Protein AF-S4PXI2-F1 (afdb_monomer)

Secondary structure (DSSP, 8-state):
------GGGS----------SS-GGGG-------S---------HHHHHSSS-HHHHHHHHHHHHHHHHS-PPPB-PPTTTT-TT-TT-PPPHHHHTTTBPPPPPPPPPTTTT-TT--------HHHHTTS-SSPPTT-S-HHHHHHHT-S--STTTS-HHHHHHHT--S----TT---PPPPHHHHS----

InterPro domains:
  IPR006709 Small-subunit processome, Utp14 [PTHR14150] (38-187)

Nearest PDB structures (foldseek):
  7mqa-assembly1_SS  TM=7.519E-01  e=1.390E-10  Homo sapiens
  7d4i-assembly1_RQ  TM=6.941E-01  e=3.259E-08  Saccharomyces cerevisiae S288C
  7d5t-assembly1_RQ  TM=6.567E-01  e=2.196E-08  Saccharomyces cerevisiae S288C
  6rxt-assembly1_UN  TM=5.023E-01  e=5.483E-04  Thermochaetoides thermophila
  6rxu-assembly1_UN  TM=5.023E-01  e=5.483E-04  Thermochaetoides thermophila

pLDDT: mean 78.69, std 16.43, range [37.25, 96.88]

Organism: NCBI:txid116150

Radius of gyration: 33.31 Å; Cα contacts (8 Å, |Δi|>4): 56; chains: 1; bounding box: 63×81×91 Å

Structure (mmCIF, N/CA/C/O backbone):
data_AF-S4PXI2-F1
#
_entry.id   AF-S4PXI2-F1
#
loop_
_atom_site.group_PDB
_atom_site.id
_atom_site.type_symbol
_atom_site.label_atom_id
_atom_site.label_alt_id
_atom_site.label_comp_id
_atom_site.label_asym_id
_atom_site.label_entity_id
_atom_site.label_seq_id
_atom_site.pdbx_PDB_ins_code
_atom_site.Cartn_x
_atom_site.Cartn_y
_atom_site.Cartn_z
_atom_site.occupancy
_atom_site.B_iso_or_equiv
_atom_site.auth_seq_id
_atom_site.auth_co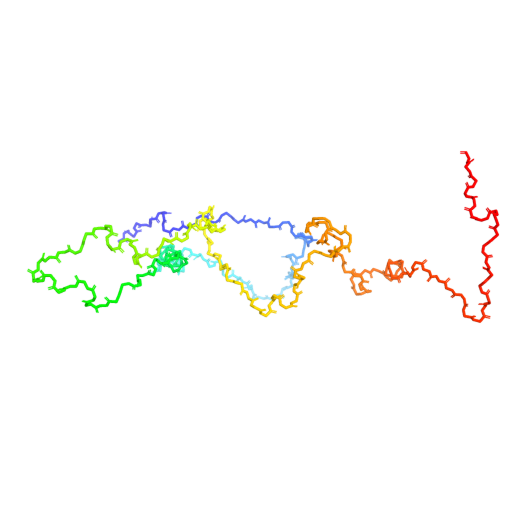mp_id
_atom_site.auth_asym_id
_atom_site.auth_atom_id
_atom_site.pdbx_PDB_model_num
ATOM 1 N N . MET A 1 1 ? -25.961 -38.082 36.468 1.00 39.53 1 MET A N 1
ATOM 2 C CA . MET A 1 1 ? -26.536 -36.732 36.321 1.00 39.53 1 MET A CA 1
ATOM 3 C C . MET A 1 1 ? -26.335 -36.378 34.868 1.00 39.53 1 MET A C 1
ATOM 5 O O . MET A 1 1 ? -25.195 -36.412 34.433 1.00 39.53 1 MET A O 1
ATOM 9 N N . ASN A 1 2 ? -27.413 -36.194 34.112 1.00 42.31 2 ASN A N 1
ATOM 10 C CA . ASN A 1 2 ? -27.310 -35.820 32.706 1.00 42.31 2 ASN A CA 1
ATOM 11 C C . ASN A 1 2 ? -26.871 -34.357 32.683 1.00 42.31 2 ASN A C 1
ATOM 13 O O . ASN A 1 2 ? -27.601 -33.502 33.177 1.00 42.31 2 ASN A O 1
ATOM 17 N N . MET A 1 3 ? -25.646 -34.097 32.236 1.00 58.38 3 MET A N 1
ATOM 18 C CA . MET A 1 3 ? -25.256 -32.744 31.875 1.00 58.38 3 MET A CA 1
ATOM 19 C C . MET A 1 3 ? -25.897 -32.479 30.520 1.00 58.38 3 MET A C 1
ATOM 21 O O . MET A 1 3 ? -25.530 -33.098 29.526 1.00 58.38 3 MET A O 1
ATOM 25 N N . ASP A 1 4 ? -26.939 -31.657 30.517 1.00 60.66 4 ASP A N 1
ATOM 26 C CA . ASP A 1 4 ? -27.585 -31.213 29.292 1.00 60.66 4 ASP A CA 1
ATOM 27 C C . ASP A 1 4 ? -26.600 -30.286 28.564 1.00 60.66 4 ASP A C 1
ATOM 29 O O . ASP A 1 4 ? -26.312 -29.178 29.017 1.00 60.66 4 ASP A O 1
ATOM 33 N N . ILE A 1 5 ? -26.015 -30.788 27.477 1.00 62.25 5 ILE A N 1
ATOM 34 C CA . ILE A 1 5 ? -25.062 -30.060 26.636 1.00 62.25 5 ILE A CA 1
ATOM 35 C C . ILE A 1 5 ? -25.865 -29.066 25.789 1.00 62.25 5 ILE A C 1
ATOM 37 O O . ILE A 1 5 ? -26.715 -29.473 24.994 1.00 62.25 5 ILE A O 1
ATOM 41 N N . ASP A 1 6 ? -25.625 -27.767 25.977 1.00 67.12 6 ASP A N 1
ATOM 42 C CA . ASP A 1 6 ? -26.358 -26.708 25.279 1.00 67.12 6 ASP A CA 1
ATOM 43 C C . ASP A 1 6 ? -25.756 -26.473 23.876 1.00 67.12 6 ASP A C 1
ATOM 45 O O . ASP A 1 6 ? -24.605 -26.035 23.767 1.00 67.12 6 ASP A O 1
ATOM 49 N N . PRO A 1 7 ? -26.484 -26.748 22.776 1.00 66.12 7 PRO A N 1
ATOM 50 C CA . PRO A 1 7 ? -25.933 -26.685 21.418 1.00 66.12 7 PRO A CA 1
ATOM 51 C C . PRO A 1 7 ? -25.546 -25.267 20.971 1.00 66.12 7 P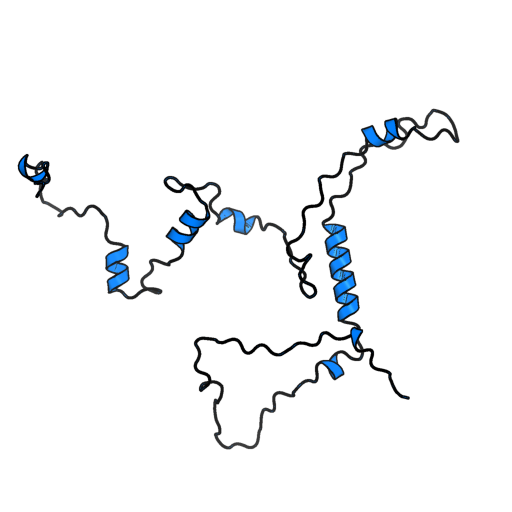RO A C 1
ATOM 53 O O . PRO A 1 7 ? -24.848 -25.107 19.975 1.00 66.12 7 PRO A O 1
ATOM 56 N N . THR A 1 8 ? -25.971 -24.218 21.683 1.00 67.62 8 THR A N 1
ATOM 57 C CA . THR A 1 8 ? -25.580 -22.827 21.391 1.00 67.62 8 THR A CA 1
ATOM 58 C C . THR A 1 8 ? -24.207 -22.440 21.931 1.00 67.62 8 THR A C 1
ATOM 60 O O . THR A 1 8 ? -23.692 -21.381 21.562 1.00 67.62 8 THR A O 1
ATOM 63 N N . ARG A 1 9 ? -23.630 -23.272 22.805 1.00 67.31 9 ARG A N 1
ATOM 64 C CA . ARG A 1 9 ? -22.322 -23.053 23.431 1.00 67.31 9 ARG A CA 1
ATOM 65 C C . ARG A 1 9 ? -21.157 -23.403 22.501 1.00 67.31 9 ARG A C 1
ATOM 67 O O . ARG A 1 9 ? -20.028 -23.005 22.760 1.00 67.31 9 ARG A O 1
ATOM 74 N N . PHE A 1 10 ? -21.425 -24.091 21.390 1.00 66.69 10 PHE A N 1
ATOM 75 C CA . PHE A 1 10 ? -20.400 -24.569 20.466 1.00 66.69 10 PHE A CA 1
ATOM 76 C C . PHE A 1 10 ? -20.621 -24.040 19.049 1.00 66.69 10 PHE A C 1
ATOM 78 O O . PHE A 1 10 ? -21.745 -23.826 18.594 1.00 66.69 10 PHE A O 1
ATOM 85 N N . ILE A 1 11 ? -19.518 -23.825 18.333 1.00 71.19 11 ILE A N 1
ATOM 86 C CA . ILE A 1 11 ? -19.537 -23.464 16.916 1.00 71.19 11 ILE A CA 1
ATOM 87 C C . ILE A 1 11 ? -19.414 -24.759 16.112 1.00 71.19 11 ILE A C 1
ATOM 89 O O . ILE A 1 11 ? -18.383 -25.426 16.160 1.00 71.19 11 ILE A O 1
ATOM 93 N N . GLU A 1 12 ? -20.434 -25.101 15.324 1.00 68.38 12 GLU A N 1
ATOM 94 C CA . GLU A 1 12 ? -20.358 -26.222 14.381 1.00 68.38 12 GLU A CA 1
ATOM 95 C C . GLU A 1 12 ? -19.389 -25.892 13.229 1.00 68.38 12 GLU A C 1
ATOM 97 O O . GLU A 1 12 ? -19.754 -25.302 12.203 1.00 68.38 12 GLU A O 1
ATOM 102 N N . VAL A 1 13 ? -18.117 -26.269 13.377 1.00 67.44 13 VAL A N 1
ATOM 103 C CA . VAL A 1 13 ? -17.105 -26.053 12.337 1.00 67.44 13 VAL A CA 1
ATOM 104 C C . VAL A 1 13 ? -17.194 -27.162 11.291 1.00 67.44 13 VAL A C 1
ATOM 106 O O . VAL A 1 13 ? -16.724 -28.279 11.488 1.00 67.44 13 VAL A O 1
ATOM 109 N N . LYS A 1 14 ? -17.739 -26.849 10.111 1.00 72.62 14 LYS A N 1
ATOM 110 C CA . LYS A 1 14 ? -17.625 -27.748 8.950 1.00 72.62 14 LYS A CA 1
ATOM 111 C C . LYS A 1 14 ? -16.174 -27.753 8.453 1.00 72.62 14 LYS A C 1
ATOM 113 O O . LYS A 1 14 ? -15.704 -26.691 8.023 1.00 72.62 14 LYS A O 1
ATOM 118 N N . PRO A 1 15 ? -15.468 -28.900 8.438 1.00 69.94 15 PRO A N 1
ATOM 119 C CA . PRO A 1 15 ? -14.094 -28.951 7.960 1.00 69.94 15 PRO A CA 1
ATOM 120 C C . PRO A 1 15 ? -14.055 -28.565 6.480 1.00 69.94 15 PRO A C 1
ATOM 122 O O . PRO A 1 15 ? -14.662 -29.209 5.621 1.00 69.94 15 PRO A O 1
ATOM 125 N N . LYS A 1 16 ? -13.355 -27.471 6.170 1.00 70.81 16 LYS A N 1
ATOM 126 C CA . LYS A 1 16 ? -13.115 -27.040 4.792 1.00 70.81 16 LYS A CA 1
ATOM 127 C C . LYS A 1 16 ? -11.782 -27.609 4.335 1.00 70.81 16 LYS A C 1
ATOM 129 O O . LYS A 1 16 ? -10.728 -27.126 4.738 1.00 70.81 16 LYS A O 1
ATOM 134 N N . PHE A 1 17 ? -11.828 -28.598 3.450 1.00 65.44 17 PHE A N 1
ATOM 135 C CA . PHE A 1 17 ? -10.638 -29.053 2.741 1.00 65.44 17 PHE A CA 1
ATOM 136 C C . PHE A 1 17 ? -10.237 -27.979 1.726 1.00 65.44 17 PHE A C 1
ATOM 138 O O . PHE A 1 17 ? -10.935 -27.747 0.737 1.00 65.44 17 PHE A O 1
ATOM 145 N N . LEU A 1 18 ? -9.146 -27.267 2.006 1.00 72.94 18 LEU A N 1
ATOM 146 C CA . LEU A 1 18 ? -8.591 -26.294 1.072 1.00 72.94 18 LEU A CA 1
ATOM 147 C C . LEU A 1 18 ? -7.937 -27.041 -0.094 1.00 72.94 18 LEU A C 1
ATOM 149 O O . LEU A 1 18 ? -7.124 -27.938 0.112 1.00 72.94 18 LEU A O 1
ATOM 153 N N . ASN A 1 19 ? -8.261 -26.643 -1.323 1.00 63.81 19 ASN A N 1
ATOM 154 C CA . ASN A 1 19 ? -7.571 -27.120 -2.518 1.00 63.81 19 ASN A CA 1
ATOM 155 C C . ASN A 1 19 ? -6.208 -26.417 -2.612 1.00 63.81 19 ASN A C 1
ATOM 157 O O . ASN A 1 19 ? -6.062 -25.425 -3.325 1.00 63.81 19 ASN A O 1
ATOM 161 N N . THR A 1 20 ? -5.220 -26.869 -1.844 1.00 65.31 20 THR A N 1
ATOM 162 C CA . THR A 1 20 ? -3.827 -26.471 -2.062 1.00 65.31 20 THR A CA 1
ATOM 163 C C . THR A 1 20 ? -3.294 -27.160 -3.321 1.00 65.31 20 THR A C 1
ATOM 165 O O . THR A 1 20 ? -3.752 -28.234 -3.705 1.00 65.31 20 THR A O 1
ATOM 168 N N . ALA A 1 21 ? -2.329 -26.532 -4.002 1.00 57.09 21 ALA A N 1
ATOM 169 C CA . ALA A 1 21 ? -1.679 -27.091 -5.195 1.00 57.09 21 ALA A CA 1
ATOM 170 C C . ALA A 1 21 ? -0.789 -28.316 -4.891 1.00 57.09 21 ALA A C 1
ATOM 172 O O . ALA A 1 21 ? -0.195 -28.888 -5.803 1.00 57.09 21 ALA A O 1
ATOM 173 N N . VAL A 1 22 ? -0.696 -28.712 -3.619 1.00 52.53 22 VAL A N 1
ATOM 174 C CA . VAL A 1 22 ? -0.066 -29.960 -3.202 1.00 52.53 22 VAL A CA 1
ATOM 175 C C . VAL A 1 22 ? -1.029 -31.087 -3.552 1.00 52.53 22 VAL A C 1
ATOM 177 O O . VAL A 1 22 ? -2.193 -31.095 -3.151 1.00 52.53 22 VAL A O 1
ATOM 180 N N . SER A 1 23 ? -0.552 -32.021 -4.369 1.00 49.97 23 SER A N 1
ATOM 181 C CA . SER A 1 23 ? -1.311 -33.207 -4.741 1.00 49.97 23 SER A CA 1
ATOM 182 C C . SER A 1 23 ? -1.775 -33.932 -3.475 1.00 49.97 23 SER A C 1
ATOM 184 O O . SER A 1 23 ? -0.977 -34.220 -2.588 1.00 49.97 23 SER A O 1
ATOM 186 N N . ARG A 1 24 ? -3.058 -34.313 -3.443 1.00 48.38 24 ARG A N 1
ATOM 187 C CA . ARG A 1 24 ? -3.688 -35.155 -2.407 1.00 48.38 24 ARG A CA 1
ATOM 188 C C . ARG A 1 24 ? -2.883 -36.424 -2.051 1.00 48.38 24 ARG A C 1
ATOM 190 O O . ARG A 1 24 ? -3.162 -37.039 -1.032 1.00 48.38 24 ARG A O 1
ATOM 197 N N . ARG A 1 25 ? -1.912 -36.829 -2.877 1.00 44.31 25 ARG A N 1
ATOM 198 C CA . ARG A 1 25 ? -1.064 -38.011 -2.663 1.00 44.31 25 ARG A CA 1
ATOM 199 C C . ARG A 1 25 ? 0.066 -37.846 -1.641 1.00 44.31 25 ARG A C 1
ATOM 201 O O . ARG A 1 25 ? 0.591 -38.867 -1.235 1.00 44.31 25 ARG A O 1
ATOM 208 N N . GLU A 1 26 ? 0.436 -36.639 -1.212 1.00 42.72 26 GLU A N 1
ATOM 209 C CA . GLU A 1 26 ? 1.567 -36.459 -0.270 1.00 42.72 26 GLU A CA 1
ATOM 210 C C . GLU A 1 26 ? 1.169 -36.429 1.217 1.00 42.72 26 GLU A C 1
ATOM 212 O O . GLU A 1 26 ? 2.031 -36.294 2.074 1.00 42.72 26 GLU A O 1
ATOM 217 N N . ASN A 1 27 ? -0.110 -36.645 1.548 1.00 42.66 27 ASN A N 1
ATOM 218 C CA . ASN A 1 27 ? -0.540 -36.897 2.935 1.00 42.66 27 ASN A CA 1
ATOM 219 C C . ASN A 1 27 ? -0.455 -38.387 3.335 1.00 42.66 27 ASN A C 1
ATOM 221 O O . ASN A 1 27 ? -1.028 -38.777 4.346 1.00 42.66 27 ASN A O 1
ATOM 225 N N . TYR A 1 28 ? 0.237 -39.211 2.547 1.00 39.56 28 TYR A N 1
ATOM 226 C CA . TYR A 1 28 ? 0.627 -40.575 2.903 1.00 39.56 28 TYR A CA 1
ATOM 227 C C . TYR A 1 28 ? 2.152 -40.617 2.940 1.00 39.56 28 TYR A C 1
ATOM 229 O O . TYR A 1 28 ? 2.798 -40.916 1.937 1.00 39.56 28 TYR A O 1
ATOM 237 N N . ILE A 1 29 ? 2.722 -40.221 4.075 1.00 37.47 29 ILE A N 1
ATOM 238 C CA . ILE A 1 29 ? 4.128 -40.466 4.375 1.00 37.47 29 ILE A CA 1
ATOM 239 C C . ILE A 1 29 ? 4.161 -41.664 5.328 1.00 37.47 29 ILE A C 1
ATOM 241 O O . ILE A 1 29 ? 3.793 -41.534 6.489 1.00 37.47 29 ILE A O 1
ATOM 245 N N . ASP A 1 30 ? 4.603 -42.783 4.748 1.00 37.25 30 ASP A N 1
ATOM 246 C CA . ASP A 1 30 ? 5.262 -43.950 5.348 1.00 37.25 30 ASP A CA 1
ATOM 247 C C . ASP A 1 30 ? 4.425 -45.003 6.106 1.00 37.25 30 ASP A C 1
ATOM 249 O O . ASP A 1 30 ? 4.403 -45.057 7.330 1.00 37.25 30 ASP A O 1
ATOM 253 N N . ASP A 1 31 ? 3.840 -45.933 5.337 1.00 42.53 31 ASP A N 1
ATOM 254 C CA . ASP A 1 31 ? 3.614 -47.326 5.758 1.00 42.53 31 ASP A CA 1
ATOM 255 C C . ASP A 1 31 ? 4.959 -48.094 5.706 1.00 42.53 31 ASP A C 1
ATOM 257 O O . ASP A 1 31 ? 5.186 -48.928 4.822 1.00 42.53 31 ASP A O 1
ATOM 261 N N . LEU A 1 32 ? 5.882 -47.781 6.619 1.00 44.50 32 LEU A N 1
ATOM 262 C CA . LEU A 1 32 ? 7.010 -48.657 6.945 1.00 44.50 32 LEU A CA 1
ATOM 263 C C . LEU A 1 32 ? 6.810 -49.178 8.370 1.00 44.50 32 LEU A C 1
ATOM 265 O O . LEU A 1 32 ? 6.801 -48.398 9.316 1.00 44.50 32 LEU A O 1
ATOM 269 N N . ASP A 1 33 ? 6.614 -50.495 8.474 1.00 46.44 33 ASP A N 1
ATOM 270 C CA . ASP A 1 33 ? 6.469 -51.269 9.711 1.00 46.44 33 ASP A CA 1
ATOM 271 C C . ASP A 1 33 ? 7.473 -50.839 10.800 1.00 46.44 33 ASP A C 1
ATOM 273 O O . ASP A 1 33 ? 8.666 -51.121 10.691 1.00 46.44 33 ASP A O 1
ATOM 277 N N . ASP A 1 34 ? 6.963 -50.217 11.864 1.00 40.50 34 ASP A N 1
ATOM 278 C CA . ASP A 1 34 ? 7.414 -50.364 13.251 1.00 40.50 34 ASP A CA 1
ATOM 279 C C . ASP A 1 34 ? 6.224 -49.977 14.161 1.00 40.50 34 ASP A C 1
ATOM 281 O O . ASP A 1 34 ? 5.549 -48.976 13.920 1.00 40.50 34 ASP A O 1
ATOM 285 N N . ASP A 1 35 ? 5.936 -50.814 15.163 1.00 44.19 35 ASP A N 1
ATOM 286 C CA . ASP A 1 35 ? 4.797 -50.809 16.106 1.00 44.19 35 ASP A CA 1
ATOM 287 C C . ASP A 1 35 ? 4.669 -49.544 17.000 1.00 44.19 35 ASP A C 1
ATOM 289 O O . ASP A 1 35 ? 4.539 -49.644 18.215 1.00 44.19 35 ASP A O 1
ATOM 293 N N . ASP A 1 36 ? 4.671 -48.338 16.437 1.00 43.06 36 ASP A N 1
ATOM 294 C CA . ASP A 1 36 ? 4.321 -47.099 17.139 1.00 43.06 36 ASP A CA 1
ATOM 295 C C . ASP A 1 36 ? 3.486 -46.212 16.207 1.00 43.06 36 ASP A C 1
ATOM 297 O O . ASP A 1 36 ? 3.934 -45.209 15.645 1.00 43.06 36 ASP A O 1
ATOM 301 N N . GLU A 1 37 ? 2.227 -46.615 16.038 1.00 47.16 37 GLU A N 1
ATOM 302 C CA . GLU A 1 37 ? 1.170 -45.821 15.424 1.00 47.16 37 GLU A CA 1
ATOM 303 C C . GLU A 1 37 ? 1.117 -44.463 16.153 1.00 47.16 37 GLU A C 1
ATOM 305 O O . GLU A 1 37 ? 0.560 -44.343 17.246 1.00 47.16 37 GLU A O 1
ATOM 310 N N . GLN A 1 38 ? 1.724 -43.413 15.583 1.00 45.53 38 GLN A N 1
ATOM 311 C CA . GLN A 1 38 ? 1.467 -42.035 16.006 1.00 45.53 38 GLN A CA 1
ATOM 312 C C . GLN A 1 38 ? 0.036 -41.685 15.598 1.00 45.53 38 GLN A C 1
ATOM 314 O O . GLN A 1 38 ? -0.227 -40.953 14.643 1.00 45.53 38 GLN A O 1
ATOM 319 N N . VAL A 1 39 ? -0.913 -42.236 16.352 1.00 47.56 39 VAL A N 1
ATOM 320 C CA . VAL A 1 39 ? -2.284 -41.775 16.430 1.00 47.56 39 VAL A CA 1
ATOM 321 C C . VAL A 1 39 ? -2.178 -40.346 16.925 1.00 47.56 39 VAL A C 1
ATOM 323 O O . VAL A 1 39 ? -1.998 -40.104 18.116 1.00 47.56 39 VAL A O 1
ATOM 326 N N . VAL A 1 40 ? -2.246 -39.376 16.014 1.00 46.22 40 VAL A N 1
ATOM 327 C CA . VAL A 1 40 ? -2.584 -38.011 16.407 1.00 46.22 40 VAL A CA 1
ATOM 328 C C . VAL A 1 40 ? -3.939 -38.160 17.093 1.00 46.22 40 VAL A C 1
ATOM 330 O O . VAL A 1 40 ? -4.896 -38.542 16.406 1.00 46.22 40 VAL A O 1
ATOM 333 N N . PRO A 1 41 ? -4.041 -37.984 18.424 1.00 51.44 41 PRO A N 1
ATOM 334 C CA . PRO A 1 41 ? -5.312 -38.170 19.089 1.00 51.44 41 PRO A CA 1
ATOM 335 C C . PRO A 1 41 ? -6.290 -37.226 18.398 1.00 51.44 41 PRO A C 1
ATOM 337 O O . PRO A 1 41 ? -6.007 -36.036 18.231 1.00 51.44 41 PRO A O 1
ATOM 340 N N . LYS A 1 42 ? -7.412 -37.770 17.914 1.00 56.38 42 LYS A N 1
ATOM 341 C CA . LYS A 1 42 ? -8.575 -36.951 17.584 1.00 56.38 42 LYS A CA 1
ATOM 342 C C . LYS A 1 42 ? -9.009 -36.375 18.915 1.00 56.38 42 LYS A C 1
ATOM 344 O O . LYS A 1 42 ? -9.709 -37.024 19.676 1.00 56.38 42 LYS A O 1
ATOM 349 N N . VAL A 1 43 ? -8.433 -35.232 19.250 1.00 60.09 43 VAL A N 1
ATOM 350 C CA . VAL A 1 43 ? -8.830 -34.482 20.420 1.00 60.09 43 VAL A CA 1
ATOM 351 C C . VAL A 1 43 ? -10.229 -34.005 20.085 1.00 60.09 43 VAL A C 1
ATOM 353 O O . VAL A 1 43 ? -10.392 -33.145 19.213 1.00 60.09 43 VAL A O 1
ATOM 356 N N . ASP A 1 44 ? -11.227 -34.640 20.689 1.00 66.56 44 ASP A N 1
ATOM 357 C CA . ASP A 1 44 ? -12.597 -34.183 20.593 1.00 66.56 44 ASP A CA 1
ATOM 358 C C . ASP A 1 44 ? -12.615 -32.804 21.250 1.00 66.56 44 ASP A C 1
ATOM 360 O O . ASP A 1 44 ? -12.437 -32.634 22.454 1.00 66.56 44 ASP A O 1
ATOM 364 N N . ILE A 1 45 ? -12.701 -31.789 20.391 1.00 67.50 45 ILE A N 1
ATOM 365 C CA . ILE A 1 45 ? -12.709 -30.371 20.761 1.00 67.50 45 ILE A CA 1
ATOM 366 C C . ILE A 1 45 ? -13.822 -30.136 21.790 1.00 67.50 45 ILE A C 1
ATOM 368 O O . ILE A 1 45 ? -13.666 -29.330 22.696 1.00 67.50 45 ILE A O 1
ATOM 372 N N . GLU A 1 46 ? -14.908 -30.895 21.674 1.00 64.94 46 GLU A N 1
ATOM 373 C CA . GLU A 1 46 ? -16.002 -30.941 22.634 1.00 64.94 46 GLU A CA 1
ATOM 374 C C . GLU A 1 46 ? -15.486 -31.273 24.039 1.00 64.94 46 GLU A C 1
ATOM 376 O O . GLU A 1 46 ? -15.619 -30.413 24.900 1.00 64.94 46 GLU A O 1
ATOM 381 N N . GLU A 1 47 ? -14.786 -32.401 24.231 1.00 68.44 47 GLU A N 1
ATOM 382 C CA . GLU A 1 47 ? -14.277 -32.876 25.533 1.00 68.44 47 GLU A CA 1
ATOM 383 C C . GLU A 1 47 ? -13.275 -31.899 26.180 1.00 68.44 47 GLU A C 1
ATOM 385 O O . GLU A 1 47 ? -13.289 -31.670 27.388 1.00 68.44 47 GLU A O 1
ATOM 390 N N . VAL A 1 48 ? -12.419 -31.259 25.375 1.00 70.56 48 VAL A N 1
ATOM 391 C CA . VAL A 1 48 ? -11.415 -30.300 25.879 1.00 70.56 48 VAL A CA 1
ATOM 392 C C . VAL A 1 48 ? -12.024 -28.953 26.281 1.00 70.56 48 VAL A C 1
ATOM 394 O O . VAL A 1 48 ? -11.452 -28.255 27.119 1.00 70.56 48 VAL A O 1
ATOM 397 N N . PHE A 1 49 ? -13.177 -28.583 25.719 1.00 67.06 49 PHE A N 1
ATOM 398 C CA . PHE A 1 49 ? -13.852 -27.311 25.992 1.00 67.06 49 PHE A CA 1
ATOM 399 C C . PHE A 1 49 ? -15.170 -27.469 26.776 1.00 67.06 49 PHE A C 1
ATOM 401 O O . PHE A 1 49 ? -15.901 -26.493 26.922 1.00 67.06 49 PHE A O 1
ATOM 408 N N . GLU A 1 50 ? -15.488 -28.646 27.332 1.00 65.25 50 GLU A N 1
ATOM 409 C CA . GLU A 1 50 ? -16.699 -28.830 28.161 1.00 65.25 50 GLU A CA 1
ATOM 410 C C . GLU A 1 50 ? -16.673 -27.944 29.418 1.00 65.25 50 GLU A C 1
ATOM 412 O O . GLU A 1 50 ? -17.702 -27.399 29.845 1.00 65.25 50 GLU A O 1
ATOM 417 N N . GLU A 1 51 ? -15.482 -27.760 29.994 1.00 65.38 51 GLU A N 1
ATOM 418 C CA . GLU A 1 51 ? -15.278 -27.020 31.241 1.00 65.38 51 GLU A CA 1
ATOM 419 C C . GLU A 1 51 ? -15.196 -25.495 31.053 1.00 65.38 51 GLU A C 1
ATOM 421 O O . GLU A 1 51 ? -15.524 -24.765 31.988 1.00 65.38 51 GLU A O 1
ATOM 426 N N . ASP A 1 52 ? -14.828 -24.997 29.866 1.00 69.31 52 ASP A N 1
ATOM 427 C CA . ASP A 1 52 ? -14.635 -23.561 29.606 1.00 69.31 52 ASP A CA 1
ATOM 428 C C . ASP A 1 52 ? -15.679 -23.019 28.617 1.00 69.31 52 ASP A C 1
ATOM 430 O O . ASP A 1 52 ? -16.011 -23.652 27.617 1.00 69.31 52 ASP A O 1
ATOM 434 N N . ASP A 1 53 ? -16.271 -21.856 28.891 1.00 77.06 53 ASP A N 1
ATOM 435 C CA . ASP A 1 53 ? -17.225 -21.221 27.972 1.00 77.06 53 ASP A CA 1
ATOM 436 C C . ASP A 1 53 ? -16.486 -20.294 27.004 1.00 77.06 53 ASP A C 1
ATOM 438 O O . ASP A 1 53 ? -16.462 -19.062 27.114 1.00 77.06 53 ASP A O 1
ATOM 442 N N . VAL A 1 54 ? -15.816 -20.930 26.049 1.00 79.31 54 VAL A N 1
ATOM 443 C CA . VAL A 1 54 ? -14.953 -20.259 25.072 1.00 79.31 54 VAL A CA 1
ATOM 444 C C . VAL A 1 54 ? -15.721 -19.346 24.113 1.00 79.31 54 VAL A C 1
ATOM 446 O O . VAL A 1 54 ? -15.168 -18.370 23.610 1.00 79.31 54 VAL A O 1
ATOM 449 N N . VAL A 1 55 ? -17.001 -19.628 23.852 1.00 81.31 55 VAL A N 1
ATOM 450 C CA . VAL A 1 55 ? -17.809 -18.832 22.916 1.00 81.31 55 VAL A CA 1
ATOM 451 C C . VAL A 1 55 ? -18.302 -17.555 23.582 1.00 81.31 55 VAL A C 1
ATOM 453 O O . VAL A 1 55 ? -18.220 -16.482 22.977 1.00 81.31 55 VAL A O 1
ATOM 456 N N . ASP A 1 56 ? -18.784 -17.639 24.819 1.00 85.38 56 ASP A N 1
ATOM 457 C CA . ASP A 1 56 ? -19.268 -16.453 25.520 1.00 85.38 56 ASP A CA 1
ATOM 458 C C . ASP A 1 56 ? -18.124 -15.550 25.988 1.00 85.38 56 ASP A C 1
ATOM 460 O O . ASP A 1 56 ? -18.241 -14.328 25.869 1.00 85.38 56 ASP A O 1
ATOM 464 N N . SER A 1 57 ? -16.988 -16.109 26.416 1.00 87.81 57 SER A N 1
ATOM 465 C CA . SER A 1 57 ? -15.780 -15.314 26.694 1.00 87.81 57 SER A CA 1
ATOM 466 C C . SER A 1 57 ? -15.289 -14.559 25.453 1.00 87.81 57 SER A C 1
ATOM 468 O O . SER A 1 57 ? -15.011 -13.362 25.533 1.00 87.81 57 SER A O 1
ATOM 470 N N . PHE A 1 58 ? -15.283 -15.200 24.281 1.00 89.25 58 PHE A N 1
ATOM 471 C CA . PHE A 1 58 ? -14.931 -14.548 23.019 1.00 89.25 58 PHE A CA 1
ATOM 472 C C . PHE A 1 58 ? -15.909 -13.429 22.630 1.00 89.25 58 PHE A C 1
ATOM 474 O O . PHE A 1 58 ? -15.498 -12.362 22.167 1.00 89.25 58 PHE A O 1
ATOM 481 N N . ARG A 1 59 ? -17.220 -13.640 22.815 1.00 88.56 59 ARG A N 1
ATOM 482 C CA . ARG A 1 59 ? -18.234 -12.599 22.566 1.00 88.56 59 ARG A CA 1
ATOM 483 C C . ARG A 1 59 ? -18.029 -11.395 23.480 1.00 88.56 59 ARG A C 1
ATOM 485 O O . ARG A 1 59 ? -18.098 -10.268 22.996 1.00 88.56 59 ARG A O 1
ATOM 492 N N . GLN A 1 60 ? -17.739 -11.634 24.757 1.00 91.50 60 GLN A N 1
ATOM 493 C CA . GLN A 1 60 ? -17.434 -10.578 25.723 1.00 91.50 60 GLN A CA 1
ATOM 494 C C . GLN A 1 60 ? -16.177 -9.799 25.318 1.00 91.50 60 GLN A C 1
ATOM 496 O O . GLN A 1 60 ? -16.231 -8.575 25.223 1.00 91.50 60 GLN A O 1
ATOM 501 N N . GLU A 1 61 ? -15.084 -10.486 24.976 1.00 91.44 61 GLU A N 1
ATOM 502 C CA . GLU A 1 61 ? -13.848 -9.846 24.502 1.00 91.44 61 GLU A CA 1
ATOM 503 C C . GLU A 1 61 ? -14.097 -8.987 23.252 1.00 91.44 61 GLU A C 1
ATOM 505 O O . GLU A 1 61 ? -13.649 -7.842 23.163 1.00 91.44 61 GLU A O 1
ATOM 510 N N . LYS A 1 62 ? -14.892 -9.498 22.305 1.00 91.69 62 LYS A N 1
ATOM 511 C CA . LYS A 1 62 ? -15.281 -8.760 21.100 1.00 91.69 62 LYS A CA 1
ATOM 512 C C . LYS A 1 62 ? -16.095 -7.507 21.424 1.00 91.69 62 LYS A C 1
ATOM 514 O O . LYS A 1 62 ? -15.863 -6.454 20.827 1.00 91.69 62 LYS A O 1
ATOM 519 N N . GLU A 1 63 ? -17.059 -7.599 22.337 1.00 89.81 63 GLU A N 1
ATOM 520 C CA . GLU A 1 63 ? -17.835 -6.442 22.794 1.00 89.81 63 GLU A CA 1
ATOM 521 C C . GLU A 1 63 ? -16.946 -5.408 23.492 1.00 89.81 63 GLU A C 1
ATOM 523 O O . GLU A 1 63 ? -17.079 -4.207 23.232 1.00 89.81 63 GLU A O 1
ATOM 528 N N . ASP A 1 64 ? -16.003 -5.856 24.316 1.00 92.06 64 ASP A N 1
ATOM 529 C CA . ASP A 1 64 ? -15.047 -4.996 25.003 1.00 92.06 64 ASP A CA 1
ATOM 530 C C . ASP A 1 64 ? -14.138 -4.253 24.022 1.00 92.06 64 ASP A C 1
ATOM 532 O O . ASP A 1 64 ? -13.977 -3.035 24.142 1.00 92.06 64 ASP A O 1
ATOM 536 N N . GLU A 1 65 ? -13.607 -4.929 23.002 1.00 90.19 65 GLU A N 1
ATOM 537 C CA . GLU A 1 65 ? -12.839 -4.277 21.940 1.00 90.19 65 GLU A CA 1
ATOM 538 C C . GLU A 1 65 ? -13.669 -3.251 21.160 1.00 90.19 65 GLU A C 1
ATOM 540 O O . GLU A 1 65 ? -13.212 -2.131 20.910 1.00 90.19 65 GLU A O 1
ATOM 545 N N . ILE A 1 66 ? -14.911 -3.593 20.799 1.00 88.38 66 ILE A N 1
ATOM 546 C CA . ILE A 1 66 ? -15.822 -2.663 20.119 1.00 88.38 66 ILE A CA 1
ATOM 547 C C . ILE A 1 66 ? -16.050 -1.424 20.995 1.00 88.38 66 ILE A C 1
ATOM 549 O O . ILE A 1 66 ? -16.018 -0.296 20.500 1.00 88.38 66 ILE A O 1
ATOM 553 N N . ASN A 1 67 ? -16.251 -1.611 22.300 1.00 88.88 67 ASN A N 1
ATOM 554 C CA . ASN A 1 67 ? -16.453 -0.527 23.258 1.00 88.88 67 ASN A CA 1
ATOM 555 C C . ASN A 1 67 ? -15.203 0.345 23.458 1.00 88.88 67 ASN A C 1
ATOM 557 O O . ASN A 1 67 ? -15.332 1.543 23.739 1.00 88.88 67 ASN A O 1
ATOM 561 N N . GLN A 1 68 ? -14.004 -0.226 23.319 1.00 87.88 68 GLN A N 1
ATOM 562 C CA . GLN A 1 68 ? -12.738 0.508 23.365 1.00 87.88 68 GLN A CA 1
ATOM 563 C C . GLN A 1 68 ? -12.526 1.376 22.118 1.00 87.88 68 GLN A C 1
ATOM 565 O O . GLN A 1 68 ? -12.095 2.524 22.250 1.00 87.88 68 GLN A O 1
ATOM 570 N N . ASP A 1 69 ? -12.883 0.864 20.940 1.00 83.69 69 ASP A N 1
ATOM 571 C CA . ASP A 1 69 ? -12.737 1.573 19.665 1.00 83.69 69 ASP A CA 1
ATOM 572 C C . ASP A 1 69 ? -13.769 2.683 19.455 1.00 83.69 69 ASP A C 1
ATOM 574 O O . ASP A 1 69 ? -13.516 3.644 18.719 1.00 83.69 69 ASP A O 1
ATOM 578 N N . ILE A 1 70 ? -14.945 2.580 20.087 1.00 85.12 70 ILE A N 1
ATOM 579 C CA . ILE A 1 70 ? -15.977 3.612 19.978 1.00 85.12 70 ILE A CA 1
ATOM 580 C C . ILE A 1 70 ? -15.413 4.947 20.501 1.00 85.12 70 ILE A C 1
ATOM 582 O O . ILE A 1 70 ? -15.073 5.065 21.684 1.00 85.12 70 ILE A O 1
ATOM 586 N N . PRO A 1 71 ? -15.351 5.995 19.653 1.00 82.81 71 PRO A N 1
ATOM 587 C CA . PRO A 1 71 ? -14.778 7.273 20.040 1.00 82.81 71 PRO A CA 1
ATOM 588 C C . PRO A 1 71 ? -15.623 7.889 21.153 1.00 82.81 71 PRO A C 1
ATOM 590 O O . PRO A 1 71 ? -16.782 8.243 20.950 1.00 82.81 71 PRO A O 1
ATOM 593 N N . LYS A 1 72 ? -15.050 8.034 22.348 1.00 82.50 72 LYS A N 1
ATOM 594 C CA . LYS A 1 72 ? -15.755 8.622 23.491 1.00 82.50 72 LYS A CA 1
ATOM 595 C C . LYS A 1 72 ? -15.833 10.138 23.323 1.00 82.50 72 LYS A C 1
ATOM 597 O O . LYS A 1 72 ? -14.857 10.793 22.961 1.00 82.50 72 LYS A O 1
ATOM 602 N N . GLY A 1 73 ? -17.007 10.707 23.592 1.00 77.88 73 GLY A N 1
ATOM 603 C CA . GLY A 1 73 ? -17.183 12.157 23.612 1.00 77.88 73 GLY A CA 1
ATOM 604 C C . GLY A 1 73 ? -16.344 12.759 24.732 1.00 77.88 73 GLY A C 1
ATOM 605 O O . GLY A 1 73 ? -16.581 12.467 25.902 1.00 77.88 73 GLY A O 1
ATOM 606 N N . VAL A 1 74 ? -15.362 13.585 24.382 1.00 78.62 74 VAL A N 1
ATOM 607 C CA . VAL A 1 74 ? -14.556 14.304 25.371 1.00 78.62 74 VAL A CA 1
ATOM 608 C C . VAL A 1 74 ? -15.401 15.450 25.927 1.00 78.62 74 VAL A C 1
ATOM 610 O O . VAL A 1 74 ? -15.812 16.347 25.183 1.00 78.62 74 VAL A O 1
ATOM 613 N N . ASP A 1 75 ? -15.685 15.408 27.228 1.00 80.38 75 ASP A N 1
ATOM 614 C CA . ASP A 1 75 ? -16.296 16.527 27.941 1.00 80.38 75 ASP A CA 1
ATOM 615 C C . ASP A 1 75 ? -15.201 17.524 28.330 1.00 80.38 75 ASP A C 1
ATOM 617 O O . ASP A 1 75 ? -14.340 17.233 29.157 1.00 80.38 75 ASP A O 1
ATOM 621 N N . LEU A 1 76 ? -15.216 18.701 27.705 1.00 81.75 76 LEU A N 1
ATOM 622 C CA . LEU A 1 76 ? -14.277 19.787 27.995 1.00 81.75 76 LEU A CA 1
ATOM 623 C C . LEU A 1 76 ? -14.793 20.711 29.112 1.00 81.75 76 LEU A C 1
ATOM 625 O O . LEU A 1 76 ? -14.258 21.804 29.315 1.00 81.75 76 LEU A O 1
ATOM 629 N N . ALA A 1 77 ? -15.858 20.325 29.823 1.00 80.44 77 ALA A N 1
ATOM 630 C CA . ALA A 1 77 ? -16.361 21.084 30.958 1.00 80.44 77 ALA A CA 1
ATOM 631 C C . ALA A 1 77 ? -15.385 21.017 32.143 1.00 80.44 77 ALA A C 1
ATOM 633 O O . ALA A 1 77 ? -15.115 19.957 32.704 1.00 80.44 77 ALA A O 1
ATOM 634 N N . LEU A 1 78 ? -14.887 22.179 32.570 1.00 78.50 78 LEU A N 1
ATOM 635 C CA . LEU A 1 78 ? -14.070 22.282 33.777 1.00 78.50 78 LEU A CA 1
ATOM 636 C C . LEU A 1 78 ? -14.943 22.145 35.040 1.00 78.50 78 LEU A C 1
ATOM 638 O O . LEU A 1 78 ? -16.018 22.758 35.109 1.00 78.50 78 LEU A O 1
ATOM 642 N N . PRO A 1 79 ? -14.490 21.405 36.070 1.00 77.31 79 PRO A N 1
ATOM 643 C CA . PRO A 1 79 ? -15.224 21.284 37.324 1.00 77.31 79 PRO A CA 1
ATOM 644 C C . PRO A 1 79 ? -15.351 22.652 38.015 1.00 77.31 79 PRO A C 1
ATOM 646 O O . PRO A 1 79 ? -14.387 23.401 38.140 1.00 77.31 79 PRO A O 1
ATOM 649 N N . GLY A 1 80 ? -16.564 22.997 38.459 1.00 73.06 80 GLY A N 1
ATOM 650 C CA . GLY A 1 80 ? -16.860 24.240 39.188 1.00 73.06 80 GLY A CA 1
ATOM 651 C C . GLY A 1 80 ? -17.260 25.444 38.322 1.00 73.06 80 GLY A C 1
ATOM 652 O O . GLY A 1 80 ? -17.974 26.326 38.809 1.00 73.06 80 GLY A O 1
ATOM 653 N N . TRP A 1 81 ? -16.912 25.469 37.031 1.00 72.25 81 TRP A N 1
ATOM 654 C CA . TRP A 1 81 ? -17.281 26.566 36.128 1.00 72.25 81 TRP A CA 1
ATOM 655 C C . TRP A 1 81 ? -18.777 26.498 35.766 1.00 72.25 81 TRP A C 1
ATOM 657 O O . TRP A 1 81 ? -19.228 25.611 35.045 1.00 72.25 81 TRP A O 1
ATOM 667 N N . GLY A 1 82 ? -19.582 27.430 36.294 1.00 68.00 82 GLY A N 1
ATOM 668 C CA . GLY A 1 82 ? -21.041 27.465 36.092 1.00 68.00 82 GLY A CA 1
ATOM 669 C C . GLY A 1 82 ? -21.886 26.807 37.195 1.00 68.00 82 GLY A C 1
ATOM 670 O O . GLY A 1 82 ? -23.109 26.783 37.064 1.00 68.00 82 GLY A O 1
ATOM 671 N N . SER A 1 83 ? -21.268 26.334 38.288 1.00 71.00 83 SER A N 1
ATOM 672 C CA . SER A 1 83 ? -21.960 25.775 39.469 1.00 71.00 83 SER A CA 1
ATOM 673 C C . SER A 1 83 ? -22.207 26.797 40.595 1.00 71.00 83 SER A C 1
ATOM 675 O O . SER A 1 83 ? -22.692 26.436 41.665 1.00 71.00 83 SER A O 1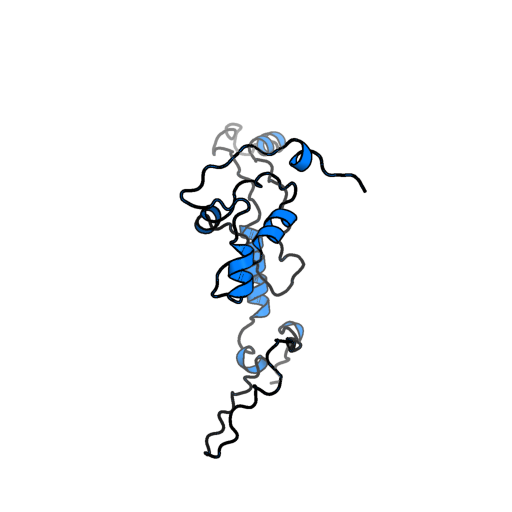
ATOM 677 N N . TRP A 1 84 ? -21.896 28.078 40.378 1.00 75.69 84 TRP A N 1
ATOM 678 C CA . TRP A 1 84 ? -22.075 29.141 41.382 1.00 75.69 84 TRP A CA 1
ATOM 679 C C . TRP A 1 84 ? -23.538 29.567 41.578 1.00 75.69 84 TRP A C 1
ATOM 681 O O . TRP A 1 84 ? -23.838 30.343 42.476 1.00 75.69 84 TRP A O 1
ATOM 691 N N . GLY A 1 85 ? -24.465 29.039 40.772 1.00 73.94 85 GLY A N 1
ATOM 692 C CA . GLY A 1 85 ? -25.899 29.340 40.853 1.00 73.94 85 GLY A CA 1
ATOM 693 C C . GLY A 1 85 ? -26.629 28.768 42.077 1.00 73.94 85 GLY A C 1
ATOM 694 O O . GLY A 1 85 ? -27.843 28.909 42.153 1.00 73.94 85 GLY A O 1
ATOM 695 N N . GLY A 1 86 ? -25.927 28.123 43.015 1.00 70.88 86 GLY A N 1
ATOM 696 C CA . GLY A 1 86 ? -26.501 27.575 44.247 1.00 70.88 86 GLY A CA 1
ATOM 697 C C . GLY A 1 86 ? -26.833 26.078 44.190 1.00 70.88 86 GLY A C 1
ATOM 698 O O . GLY A 1 86 ? -26.920 25.457 43.126 1.00 70.88 86 GLY A O 1
ATOM 699 N N . LYS A 1 87 ? -26.996 25.473 45.375 1.00 75.31 87 LYS A N 1
ATOM 700 C CA . LYS A 1 87 ? -27.246 24.034 45.557 1.00 75.31 87 LYS A CA 1
ATOM 701 C C . LYS A 1 87 ? -28.605 23.668 44.936 1.00 75.31 87 LYS A C 1
ATOM 703 O O . LYS A 1 87 ? -29.639 24.124 45.405 1.00 75.31 87 LYS A O 1
ATOM 708 N N . GLY A 1 88 ? -28.592 22.862 43.870 1.00 73.75 88 GLY A N 1
ATOM 709 C CA . GLY A 1 88 ? -29.799 22.389 43.169 1.00 73.75 88 GLY A CA 1
ATOM 710 C C . GLY A 1 88 ? -30.023 22.967 41.765 1.00 73.75 88 GLY A C 1
ATOM 711 O O . GLY A 1 88 ? -30.833 22.422 41.014 1.00 73.75 88 GLY A O 1
ATOM 712 N N . VAL A 1 89 ? -29.278 24.000 41.352 1.00 74.94 89 VAL A N 1
ATOM 713 C CA . VAL A 1 89 ? -29.412 24.581 40.004 1.00 74.94 89 VAL A CA 1
ATOM 714 C C . VAL A 1 89 ? -28.593 23.775 38.992 1.00 74.94 89 VAL A C 1
ATOM 716 O O . VAL A 1 89 ? -27.381 23.932 38.865 1.00 74.94 89 VAL A O 1
ATOM 719 N N . LYS A 1 90 ? -29.260 22.888 38.241 1.00 74.75 90 LYS A N 1
ATOM 720 C CA . LYS A 1 90 ? -28.630 22.118 37.153 1.00 74.75 90 LYS A CA 1
ATOM 721 C C . LYS A 1 90 ? -28.432 23.001 35.915 1.00 74.75 90 LYS A C 1
ATOM 723 O O . LYS A 1 90 ? -29.363 23.658 35.454 1.00 74.75 90 LYS A O 1
ATOM 728 N N . ALA A 1 91 ? -27.240 22.962 35.316 1.00 74.31 91 ALA A N 1
ATOM 729 C CA . ALA A 1 91 ? -26.983 23.636 34.043 1.00 74.31 91 ALA A CA 1
ATOM 730 C C . ALA A 1 91 ? -27.888 23.084 32.925 1.00 74.31 91 ALA A C 1
ATOM 732 O O . ALA A 1 91 ? -28.068 21.867 32.791 1.00 74.31 91 ALA A O 1
ATOM 733 N N . THR A 1 92 ? -28.440 23.982 32.102 1.00 80.31 92 THR A N 1
ATOM 734 C CA . THR A 1 92 ? -29.333 23.621 30.993 1.00 80.31 92 THR A CA 1
ATOM 735 C C . THR A 1 92 ? -28.622 22.733 29.968 1.00 80.31 92 THR A C 1
ATOM 737 O O . THR A 1 92 ? -27.423 22.891 29.723 1.00 80.31 92 THR A O 1
ATOM 740 N N . LYS A 1 93 ? -29.365 21.824 29.314 1.00 80.88 93 LYS A N 1
ATOM 741 C CA . LYS A 1 93 ? -28.820 20.911 28.285 1.00 80.88 93 LYS A CA 1
ATOM 742 C C . LYS A 1 93 ? -28.023 21.663 27.212 1.00 80.88 93 LYS A C 1
ATOM 744 O O . LYS A 1 93 ? -26.939 21.242 26.837 1.00 80.88 93 LYS A O 1
ATOM 749 N N . ARG A 1 94 ? -28.504 22.842 26.800 1.00 80.31 94 ARG A N 1
ATOM 750 C CA . ARG A 1 94 ? -27.817 23.712 25.833 1.00 80.31 94 ARG A CA 1
ATOM 751 C C . ARG A 1 94 ? -26.446 24.182 26.322 1.00 80.31 94 ARG A C 1
ATOM 753 O O . ARG A 1 94 ? -25.523 24.237 25.526 1.00 80.31 94 ARG A O 1
ATOM 760 N N . LYS A 1 95 ? -26.296 24.526 27.607 1.00 76.00 95 LYS A N 1
ATOM 761 C CA . LYS A 1 95 ? -25.000 24.946 28.162 1.00 76.00 95 LYS A CA 1
ATOM 762 C C . LYS A 1 95 ? -24.022 23.772 28.233 1.00 76.00 95 LYS A C 1
ATOM 764 O O . LYS A 1 95 ? -22.863 23.980 27.911 1.00 76.00 95 LYS A O 1
ATOM 769 N N . ARG A 1 96 ? -24.502 22.571 28.575 1.00 76.56 96 ARG A N 1
ATOM 770 C CA . ARG A 1 96 ? -23.704 21.335 28.661 1.00 76.56 96 ARG A CA 1
ATOM 771 C C . ARG A 1 96 ? -23.222 20.848 27.293 1.00 76.56 96 ARG A C 1
ATOM 773 O O . ARG A 1 96 ? -22.036 20.630 27.095 1.00 76.56 96 ARG A O 1
ATOM 780 N N . ASN A 1 97 ? -24.122 20.803 26.314 1.00 77.81 97 ASN A N 1
ATOM 781 C CA . ASN A 1 97 ? -23.820 20.330 24.960 1.00 77.81 97 ASN A CA 1
ATOM 782 C C . ASN A 1 97 ? -22.877 21.259 24.171 1.00 77.81 97 ASN A C 1
ATOM 784 O O . ASN A 1 97 ? -22.483 20.909 23.067 1.00 77.81 97 ASN A O 1
ATOM 788 N N . ARG A 1 98 ? -22.539 22.450 24.690 1.00 77.94 98 ARG A N 1
ATOM 789 C CA . ARG A 1 98 ? -21.491 23.308 24.105 1.00 77.94 98 ARG A CA 1
ATOM 790 C C . ARG A 1 98 ? -20.080 22.854 24.472 1.00 77.94 98 ARG A C 1
ATOM 792 O O . ARG A 1 98 ? -19.159 23.181 23.737 1.00 77.94 98 ARG A O 1
ATOM 799 N N . PHE A 1 99 ? -19.925 22.167 25.602 1.00 75.12 99 PHE A N 1
ATOM 800 C CA . PHE A 1 99 ? -18.629 21.700 26.104 1.00 75.12 99 PHE A CA 1
ATOM 801 C C . PHE A 1 99 ? -18.381 20.221 25.795 1.00 75.12 99 PHE A C 1
ATOM 803 O O . PHE A 1 99 ? -17.233 19.796 25.737 1.00 75.12 99 PHE A O 1
ATOM 810 N N . ILE A 1 100 ? -19.446 19.463 25.522 1.00 79.31 100 ILE A N 1
ATOM 811 C CA . ILE A 1 100 ? -19.352 18.102 24.995 1.00 79.31 100 ILE A CA 1
ATOM 812 C C . ILE A 1 100 ? -19.113 18.194 23.485 1.00 79.31 100 ILE A C 1
ATOM 814 O O . ILE A 1 100 ? -20.005 18.598 22.732 1.00 79.31 100 ILE A O 1
ATOM 818 N N . GLY A 1 101 ? -17.908 17.829 23.044 1.00 76.44 101 GLY A N 1
ATOM 819 C CA . GLY A 1 101 ? -17.598 17.702 21.623 1.00 76.44 101 GLY A CA 1
ATOM 820 C C . GLY A 1 101 ? -18.516 16.673 20.959 1.00 76.44 101 GLY A C 1
ATOM 821 O O . GLY A 1 101 ? -18.800 15.620 21.531 1.00 76.44 101 GLY A O 1
ATOM 822 N N . LYS A 1 102 ? -19.008 16.971 19.750 1.00 74.19 102 LYS A N 1
ATOM 823 C CA . LYS A 1 102 ? -19.778 15.990 18.972 1.00 74.19 102 LYS A CA 1
ATOM 824 C C . LYS A 1 102 ? -18.875 14.796 18.669 1.00 74.19 102 LYS A C 1
ATOM 826 O O . LYS A 1 102 ? -17.780 14.990 18.146 1.00 74.19 102 LYS A O 1
ATOM 831 N N . LEU A 1 103 ? -19.345 13.590 18.984 1.00 75.88 103 LEU A N 1
ATOM 832 C CA . LEU A 1 103 ? -18.626 12.368 18.645 1.00 75.88 103 LEU A CA 1
ATOM 833 C C . LEU A 1 103 ? -18.502 12.277 17.114 1.00 75.88 103 LEU A C 1
ATOM 835 O O . LEU A 1 103 ? -19.488 12.559 16.419 1.00 75.88 103 LEU A O 1
ATOM 839 N N . PRO A 1 104 ? -17.330 11.902 16.574 1.00 79.38 104 PRO A N 1
ATOM 840 C CA . PRO A 1 104 ? -17.249 11.519 15.174 1.00 79.38 104 PRO A CA 1
ATOM 841 C C . PRO A 1 104 ? -18.183 10.321 14.919 1.00 79.38 104 PRO A C 1
ATOM 843 O O . PRO A 1 104 ? -18.441 9.535 15.836 1.00 79.38 104 PRO A O 1
ATOM 846 N N . PRO A 1 105 ? -18.736 10.191 13.700 1.00 80.00 105 PRO A N 1
ATOM 847 C CA . PRO A 1 105 ? -19.608 9.071 13.373 1.00 80.00 105 PRO A CA 1
ATOM 848 C C . PRO A 1 105 ? -18.860 7.750 13.581 1.00 80.00 105 PRO A C 1
ATOM 850 O O . PRO A 1 105 ? -17.690 7.639 13.212 1.00 80.00 105 PRO A O 1
ATOM 853 N N . LYS A 1 106 ? -19.543 6.754 14.159 1.00 79.69 106 LYS A N 1
ATOM 854 C CA . LYS A 1 106 ? -19.004 5.397 14.290 1.00 79.69 106 LYS A CA 1
ATOM 855 C C . LYS A 1 106 ? -18.703 4.867 12.887 1.00 79.69 106 LYS A C 1
ATOM 857 O O . LYS A 1 106 ? -19.611 4.741 12.067 1.00 79.69 106 LYS A O 1
ATOM 862 N N . THR A 1 107 ? -17.436 4.590 12.605 1.00 80.88 107 THR A N 1
ATOM 863 C CA . THR A 1 107 ? -17.042 3.864 11.397 1.00 80.88 107 THR A CA 1
ATOM 864 C C . THR A 1 107 ? -17.344 2.388 11.604 1.00 80.88 107 THR A C 1
ATOM 866 O O . THR A 1 107 ? -17.038 1.854 12.668 1.00 80.88 107 THR A O 1
ATOM 869 N N . SER A 1 108 ? -17.947 1.740 10.608 1.00 85.62 108 SER A N 1
ATOM 870 C CA . SER A 1 108 ? -18.211 0.301 10.658 1.00 85.62 108 SER A 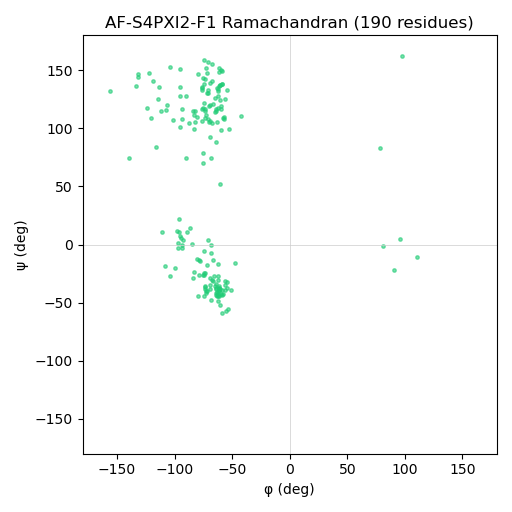CA 1
ATOM 871 C C . SER A 1 108 ? -16.893 -0.469 10.673 1.00 85.62 108 SER A C 1
ATOM 873 O O . SER A 1 108 ? -16.069 -0.260 9.772 1.00 85.62 108 SER A O 1
ATOM 875 N N . ARG A 1 109 ? -16.698 -1.357 11.649 1.00 85.75 109 ARG A N 1
ATOM 876 C CA . ARG A 1 109 ? -15.538 -2.260 11.656 1.00 85.75 109 ARG A CA 1
ATOM 877 C C . ARG A 1 109 ? -15.673 -3.334 10.572 1.00 85.75 109 ARG A C 1
ATOM 879 O O . ARG A 1 109 ? -16.765 -3.667 10.110 1.00 85.75 109 ARG A O 1
ATOM 886 N N . ARG A 1 110 ? -14.549 -3.910 10.147 1.00 88.88 110 ARG A N 1
ATOM 887 C CA . ARG A 1 110 ? -14.482 -4.969 9.119 1.00 88.88 110 ARG A CA 1
ATOM 888 C C . ARG A 1 110 ? -15.011 -6.321 9.593 1.00 88.88 110 ARG A C 1
ATOM 890 O O . ARG A 1 110 ? -15.260 -7.200 8.760 1.00 88.88 110 ARG A O 1
ATOM 897 N N . ASP A 1 111 ? -15.115 -6.501 10.901 1.00 89.12 111 ASP A N 1
ATOM 898 C CA . ASP A 1 111 ? -15.581 -7.707 11.577 1.00 89.12 111 ASP A CA 1
ATOM 899 C C . ASP A 1 111 ? -17.066 -7.658 11.977 1.00 89.12 111 ASP A C 1
ATOM 901 O O . ASP A 1 111 ? -17.588 -8.677 12.415 1.00 89.12 111 ASP A O 1
ATOM 905 N N . GLU A 1 112 ? -17.791 -6.551 11.755 1.00 86.31 112 GLU A N 1
ATOM 906 C CA . GLU A 1 112 ? -19.210 -6.423 12.156 1.00 86.31 112 GLU A CA 1
ATOM 907 C C . GLU A 1 112 ? -20.109 -7.521 11.562 1.00 86.31 112 GLU A C 1
ATOM 909 O O . GLU A 1 112 ? -20.969 -8.062 12.248 1.00 86.31 112 GLU A O 1
ATOM 914 N N . ASN A 1 113 ? -19.868 -7.906 10.305 1.00 86.06 113 ASN A N 1
ATOM 915 C CA . ASN A 1 113 ? -20.627 -8.958 9.615 1.00 86.06 113 ASN A CA 1
ATOM 916 C C . ASN A 1 113 ? -19.949 -10.339 9.678 1.00 86.06 113 ASN A C 1
ATOM 918 O O . ASN A 1 113 ? -20.321 -11.245 8.931 1.00 86.06 113 ASN A O 1
ATOM 922 N N . LYS A 1 114 ? -18.912 -10.500 10.508 1.00 84.50 114 LYS A N 1
ATOM 923 C CA . LYS A 1 114 ? -18.149 -11.745 10.658 1.00 84.50 114 LYS A CA 1
ATOM 924 C C . LYS A 1 114 ? -18.251 -12.181 12.118 1.00 84.50 114 LYS A C 1
ATOM 926 O O . LYS A 1 114 ? -17.693 -11.519 12.981 1.00 84.50 114 LYS A O 1
ATOM 931 N N . GLY A 1 115 ? -18.990 -13.253 12.404 1.00 80.19 115 GLY A N 1
ATOM 932 C CA . GLY A 1 115 ? -19.265 -13.693 13.781 1.00 80.19 115 GLY A CA 1
ATOM 933 C C . GLY A 1 115 ? -17.991 -14.010 14.563 1.00 80.19 115 GLY A C 1
ATOM 934 O O . GLY A 1 115 ? -17.669 -13.328 15.533 1.00 80.19 115 GLY A O 1
ATOM 935 N N . ASP A 1 116 ? -17.211 -14.952 14.049 1.00 83.50 116 ASP A N 1
ATOM 936 C CA . ASP A 1 116 ? -16.208 -15.679 14.840 1.00 83.50 116 ASP A CA 1
ATOM 937 C C . ASP A 1 116 ? -14.795 -15.087 14.730 1.00 83.50 116 ASP A C 1
ATOM 939 O O . ASP A 1 116 ? -13.795 -15.782 14.884 1.00 83.50 116 ASP A O 1
ATOM 943 N N . ILE A 1 117 ? -14.683 -13.810 14.354 1.00 88.75 117 ILE A N 1
ATOM 944 C CA . ILE A 1 117 ? -13.389 -13.158 14.138 1.00 88.75 117 ILE A CA 1
ATOM 945 C C . ILE A 1 117 ? -13.388 -11.797 14.821 1.00 88.75 117 ILE A C 1
ATOM 947 O O . ILE A 1 117 ? -14.337 -11.023 14.686 1.00 88.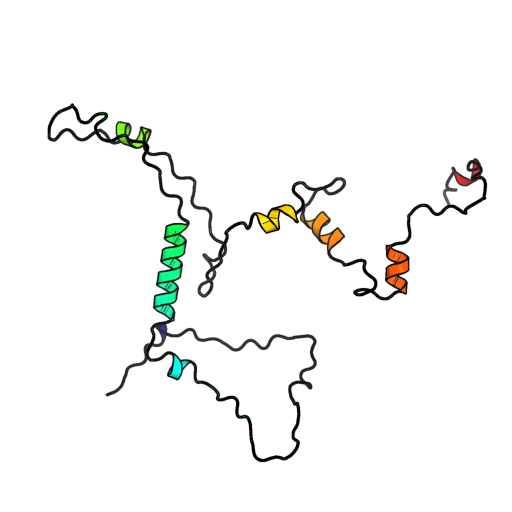75 117 ILE A O 1
ATOM 951 N N . ILE A 1 118 ? -12.278 -11.511 15.490 1.00 90.75 118 ILE A N 1
ATOM 952 C CA . ILE A 1 118 ? -11.902 -10.194 15.987 1.00 90.75 118 ILE A CA 1
ATOM 953 C C . ILE A 1 118 ? -10.766 -9.678 15.093 1.00 90.75 118 ILE A C 1
ATOM 955 O O . ILE A 1 118 ? -9.734 -10.337 14.945 1.00 90.75 118 ILE A O 1
ATOM 959 N N . ILE A 1 119 ? -10.967 -8.537 14.422 1.00 90.62 119 ILE A N 1
ATOM 960 C CA . ILE A 1 119 ? -9.943 -7.935 13.551 1.00 90.62 119 ILE A CA 1
ATOM 961 C C . ILE A 1 119 ? -9.383 -6.690 14.222 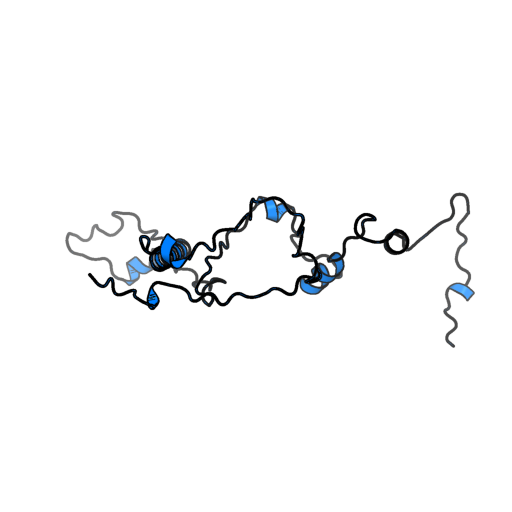1.00 90.62 119 ILE A C 1
ATOM 963 O O . ILE A 1 119 ? -10.059 -5.672 14.328 1.00 90.62 119 ILE A O 1
ATOM 967 N N . ASN A 1 120 ? -8.099 -6.735 14.556 1.00 89.19 120 ASN A N 1
ATOM 968 C CA . ASN A 1 120 ? -7.380 -5.561 15.014 1.00 89.19 120 ASN A CA 1
ATOM 969 C C . ASN A 1 120 ? -7.106 -4.595 13.838 1.00 89.19 120 ASN A C 1
ATOM 971 O O . ASN A 1 120 ? -6.368 -4.919 12.902 1.00 89.19 120 ASN A O 1
ATOM 975 N N . GLU A 1 121 ? -7.700 -3.399 13.879 1.00 84.88 121 GLU A N 1
ATOM 976 C CA . GLU A 1 121 ? -7.588 -2.380 12.825 1.00 84.88 121 GLU A CA 1
ATOM 977 C C . GLU A 1 121 ? -6.484 -1.331 13.078 1.00 84.88 121 GLU A C 1
ATOM 979 O O . GLU A 1 121 ? -6.355 -0.362 12.317 1.00 84.88 121 GLU A O 1
ATOM 984 N N . PHE A 1 122 ? -5.646 -1.510 14.109 1.00 86.81 122 PHE A N 1
ATOM 985 C CA . PHE A 1 122 ? -4.593 -0.549 14.436 1.00 86.81 122 PHE A CA 1
ATOM 986 C C . PHE A 1 122 ? -3.554 -0.421 13.312 1.00 86.81 122 PHE A C 1
ATOM 988 O O . PHE A 1 122 ? -3.037 -1.386 12.741 1.00 86.81 122 PHE A O 1
ATOM 995 N N . LYS A 1 123 ? -3.202 0.829 12.990 1.00 89.00 123 LYS A N 1
ATOM 996 C CA . LYS A 1 123 ? -2.190 1.145 11.977 1.00 89.00 123 LYS A CA 1
ATOM 997 C C . LYS A 1 123 ? -0.794 1.095 12.592 1.00 89.00 123 LYS A C 1
ATOM 999 O O . LYS A 1 123 ? -0.431 1.955 13.386 1.00 89.00 123 LYS A O 1
ATOM 1004 N N . ASN A 1 124 ? 0.026 0.149 12.142 1.00 93.31 124 ASN A N 1
ATOM 1005 C CA . ASN A 1 124 ? 1.424 0.058 12.563 1.00 93.31 124 ASN A CA 1
ATOM 1006 C C . ASN A 1 124 ? 2.286 1.162 11.913 1.00 93.31 124 ASN A C 1
ATOM 1008 O O . ASN A 1 124 ? 2.477 1.130 10.691 1.00 93.31 124 ASN A O 1
ATOM 1012 N N . PRO A 1 125 ? 2.888 2.090 12.686 1.00 92.81 125 PRO A N 1
ATOM 1013 C CA . PRO A 1 125 ? 3.688 3.187 12.130 1.00 92.81 125 PRO A CA 1
ATOM 1014 C C . PRO A 1 125 ? 4.971 2.686 11.453 1.00 92.81 125 PRO A C 1
ATOM 1016 O O . PRO A 1 125 ? 5.393 3.240 10.443 1.00 92.81 125 PRO A O 1
ATOM 1019 N N . LYS A 1 126 ? 5.545 1.578 11.942 1.00 94.38 126 LYS A N 1
ATOM 1020 C CA . LYS A 1 126 ? 6.721 0.933 11.334 1.00 94.38 126 LYS A CA 1
ATOM 1021 C C . LYS A 1 126 ? 6.441 0.448 9.907 1.00 94.38 126 LYS A C 1
ATOM 1023 O O . LYS A 1 126 ? 7.280 0.601 9.030 1.00 94.38 126 LYS A O 1
ATOM 1028 N N . LEU A 1 127 ? 5.243 -0.089 9.656 1.00 93.12 127 LEU A N 1
ATOM 1029 C CA . LEU A 1 127 ? 4.844 -0.548 8.321 1.00 93.12 127 LEU A CA 1
ATOM 1030 C C . LEU A 1 127 ? 4.513 0.615 7.383 1.00 93.12 127 LEU A C 1
ATOM 1032 O O . LEU A 1 127 ? 4.640 0.468 6.172 1.00 93.12 127 LEU A O 1
ATOM 1036 N N . ALA A 1 128 ? 4.089 1.760 7.922 1.00 92.69 128 ALA A N 1
ATOM 1037 C CA . ALA A 1 128 ? 3.768 2.932 7.116 1.00 92.69 128 ALA A CA 1
ATOM 1038 C C . ALA A 1 128 ? 4.998 3.478 6.374 1.00 92.69 128 ALA A C 1
ATOM 1040 O O . ALA A 1 128 ? 4.860 3.898 5.232 1.00 92.69 128 ALA A O 1
ATOM 1041 N N . ALA A 1 129 ? 6.193 3.394 6.972 1.00 94.06 129 ALA A N 1
ATOM 1042 C CA . ALA A 1 129 ? 7.444 3.833 6.345 1.00 94.06 129 ALA A CA 1
ATOM 1043 C C . ALA A 1 129 ? 7.803 3.048 5.069 1.00 94.06 129 ALA A C 1
ATOM 1045 O O . ALA A 1 129 ? 8.468 3.578 4.185 1.00 94.06 129 ALA A O 1
ATOM 1046 N N . HIS A 1 130 ? 7.353 1.796 4.963 1.00 94.69 130 HIS A N 1
ATOM 1047 C CA . HIS A 1 130 ? 7.601 0.935 3.804 1.00 94.69 130 HIS A CA 1
ATOM 1048 C C . HIS A 1 130 ? 6.485 0.992 2.755 1.00 94.69 130 HIS A C 1
ATOM 1050 O O . HIS A 1 130 ? 6.580 0.339 1.717 1.00 94.69 130 HIS A O 1
ATOM 1056 N N . LYS A 1 131 ? 5.411 1.741 3.019 1.00 93.06 131 LYS A N 1
ATOM 1057 C CA . LYS A 1 131 ? 4.312 1.940 2.076 1.00 93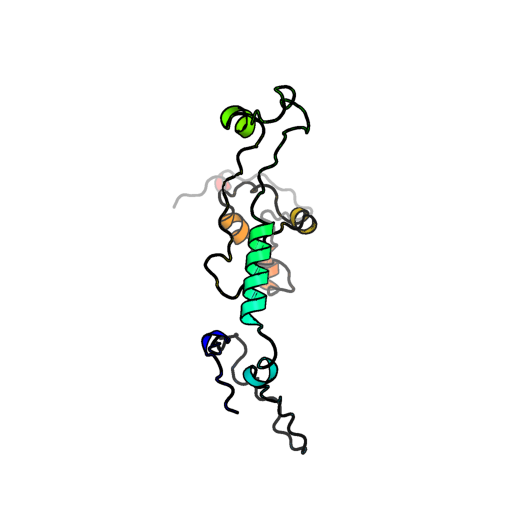.06 131 LYS A CA 1
ATOM 1058 C C . LYS A 1 131 ? 4.524 3.230 1.302 1.00 93.06 131 LYS A C 1
ATOM 1060 O O . LYS A 1 131 ? 5.095 4.195 1.801 1.00 93.06 131 LYS A O 1
ATOM 1065 N N . VAL A 1 132 ? 4.013 3.255 0.080 1.00 93.31 132 VAL A N 1
ATOM 1066 C CA . VAL A 1 132 ? 3.990 4.479 -0.715 1.00 93.31 132 VAL A CA 1
ATOM 1067 C C . VAL A 1 132 ? 2.959 5.439 -0.122 1.00 93.31 132 VAL A C 1
ATOM 1069 O O . VAL A 1 132 ? 1.826 5.043 0.144 1.00 93.31 132 VAL A O 1
ATOM 1072 N N . SER A 1 133 ? 3.357 6.693 0.101 1.00 93.12 133 SER A N 1
ATOM 1073 C CA . SER A 1 133 ? 2.491 7.723 0.687 1.00 93.12 133 SER A CA 1
ATOM 1074 C C . SER A 1 133 ? 1.449 8.248 -0.300 1.00 93.12 133 SER A C 1
ATOM 1076 O O . SER A 1 133 ? 0.283 8.378 0.060 1.00 93.12 133 SER A O 1
ATOM 1078 N N . ASN A 1 134 ? 1.863 8.518 -1.541 1.00 94.25 134 ASN A N 1
ATOM 1079 C CA . ASN A 1 134 ? 1.031 9.072 -2.606 1.00 94.25 134 ASN A CA 1
ATOM 1080 C C . ASN A 1 134 ? 1.195 8.270 -3.897 1.00 94.25 134 ASN A C 1
ATOM 1082 O O . ASN A 1 134 ? 2.288 7.800 -4.205 1.00 94.25 134 ASN A O 1
ATOM 1086 N N . LEU A 1 135 ? 0.122 8.160 -4.678 1.00 95.56 135 LEU A N 1
ATOM 1087 C CA . LEU A 1 135 ? 0.140 7.442 -5.949 1.00 95.56 135 LEU A CA 1
ATOM 1088 C C . LEU A 1 135 ? 1.158 8.074 -6.923 1.00 95.56 135 LEU A C 1
ATOM 1090 O O . LEU A 1 135 ? 1.060 9.275 -7.190 1.00 95.56 135 LEU A O 1
ATOM 1094 N N . PRO A 1 136 ? 2.129 7.308 -7.455 1.00 96.06 136 PRO A N 1
ATOM 1095 C CA . PRO A 1 136 ? 3.108 7.854 -8.383 1.00 96.06 136 PRO A CA 1
ATOM 1096 C C . PRO A 1 136 ? 2.500 8.073 -9.775 1.00 96.06 136 PRO A C 1
ATOM 1098 O O . PRO A 1 136 ? 1.726 7.253 -10.271 1.00 96.06 136 PRO A O 1
ATOM 1101 N N . PHE A 1 137 ? 2.908 9.156 -10.441 1.00 95.31 137 PHE A N 1
ATOM 1102 C CA . PHE A 1 137 ? 2.646 9.355 -11.869 1.00 95.31 137 PHE A CA 1
ATOM 1103 C C . PHE A 1 137 ? 3.299 8.206 -12.664 1.00 95.31 137 PHE A C 1
ATOM 1105 O O . PHE A 1 137 ? 4.435 7.853 -12.341 1.00 95.31 137 PHE A O 1
ATOM 1112 N N . PRO A 1 138 ? 2.657 7.598 -13.680 1.00 96.06 138 PRO A N 1
ATOM 1113 C CA . PRO A 1 138 ? 1.445 8.007 -14.403 1.00 96.06 138 PRO A CA 1
ATOM 1114 C C . PRO A 1 138 ? 0.136 7.345 -13.927 1.00 96.06 138 PRO A C 1
ATOM 1116 O O . PRO A 1 138 ? -0.872 7.420 -14.628 1.00 96.06 138 PRO A O 1
ATOM 1119 N N . PHE A 1 139 ? 0.128 6.658 -12.782 1.00 96.69 139 PHE A N 1
ATOM 1120 C CA . PHE A 1 139 ? -1.054 5.918 -12.340 1.00 96.69 139 PHE A CA 1
ATOM 1121 C C . PHE A 1 139 ? -2.155 6.856 -11.830 1.00 96.69 139 PHE A C 1
ATOM 1123 O O . PHE A 1 139 ? -1.885 7.847 -11.153 1.00 96.69 139 PHE A O 1
ATOM 1130 N N . THR A 1 140 ? -3.411 6.516 -12.130 1.00 95.69 140 THR A N 1
ATOM 1131 C CA . THR A 1 140 ? -4.608 7.240 -11.661 1.00 95.69 140 THR A CA 1
ATOM 1132 C C . THR A 1 140 ? -5.338 6.501 -10.539 1.00 95.69 140 THR A C 1
ATOM 1134 O O . THR A 1 140 ? -5.978 7.129 -9.699 1.00 95.69 140 THR A O 1
ATOM 1137 N N . SER A 1 141 ? -5.212 5.171 -10.491 1.00 96.56 141 SER A N 1
ATOM 1138 C CA . SER A 1 141 ? -5.829 4.298 -9.493 1.00 96.56 141 SER A CA 1
ATOM 1139 C C . SER A 1 141 ? -4.781 3.535 -8.686 1.00 96.56 141 SER A C 1
ATOM 1141 O O . SER A 1 141 ? -3.801 3.022 -9.228 1.00 96.56 141 SER A O 1
ATOM 1143 N N . VAL A 1 142 ? -5.034 3.388 -7.381 1.00 95.69 142 VAL A N 1
ATOM 1144 C CA . VAL A 1 142 ? -4.207 2.570 -6.474 1.00 95.69 142 VAL A CA 1
ATOM 1145 C C . VAL A 1 142 ? -4.159 1.119 -6.941 1.00 95.69 142 VAL A C 1
ATOM 1147 O O . VAL A 1 142 ? -3.099 0.500 -6.927 1.00 95.69 142 VAL A O 1
ATOM 1150 N N . LYS A 1 143 ? -5.290 0.598 -7.429 1.00 96.12 143 LYS A N 1
ATOM 1151 C CA . LYS A 1 143 ? -5.389 -0.778 -7.919 1.00 96.12 143 LYS A CA 1
ATOM 1152 C C . LYS A 1 143 ? -4.445 -1.031 -9.097 1.00 96.12 143 LYS A C 1
ATOM 1154 O O . LYS A 1 143 ? -3.852 -2.102 -9.174 1.00 96.12 143 LYS A O 1
ATOM 1159 N N . ASP A 1 144 ? -4.296 -0.053 -9.986 1.00 96.50 144 ASP A N 1
ATOM 1160 C CA . ASP A 1 144 ? -3.458 -0.180 -11.182 1.00 96.50 144 ASP A CA 1
ATOM 1161 C C . ASP A 1 144 ? -1.977 -0.158 -10.802 1.00 96.50 144 ASP A C 1
ATOM 1163 O O . ASP A 1 144 ? -1.194 -0.978 -11.284 1.00 96.50 144 ASP A O 1
ATOM 1167 N N . TYR A 1 145 ? -1.610 0.723 -9.867 1.00 96.75 145 TYR A N 1
ATOM 1168 C CA . TYR A 1 145 ? -0.267 0.756 -9.301 1.00 96.75 145 TYR A CA 1
ATOM 1169 C C . TYR A 1 145 ? 0.090 -0.565 -8.607 1.00 96.75 145 TYR A C 1
ATOM 1171 O O . TYR A 1 145 ? 1.107 -1.174 -8.939 1.00 96.75 145 TYR A O 1
ATOM 1179 N N . GLU A 1 146 ? -0.758 -1.054 -7.700 1.00 95.56 146 GLU A N 1
ATOM 1180 C CA . GLU A 1 146 ? -0.532 -2.316 -6.984 1.00 95.56 146 GLU A CA 1
ATOM 1181 C C . GLU A 1 146 ? -0.463 -3.514 -7.938 1.00 95.56 146 GLU A C 1
ATOM 1183 O O . GLU A 1 146 ? 0.361 -4.410 -7.750 1.00 95.56 146 GLU A O 1
ATOM 1188 N N . ALA A 1 147 ? -1.281 -3.520 -8.995 1.00 95.69 147 ALA A N 1
ATOM 1189 C CA . ALA A 1 147 ? -1.222 -4.540 -10.033 1.00 95.69 147 ALA A CA 1
ATOM 1190 C C . ALA A 1 147 ? 0.109 -4.503 -10.800 1.00 95.69 147 ALA A C 1
ATOM 1192 O O . ALA A 1 147 ? 0.658 -5.564 -11.096 1.00 95.69 147 ALA A O 1
ATOM 1193 N N . SER A 1 148 ? 0.649 -3.309 -11.074 1.00 94.56 148 SER A N 1
ATOM 1194 C CA . SER A 1 148 ? 1.916 -3.148 -11.797 1.00 94.56 148 SER A CA 1
ATOM 1195 C C . SER A 1 148 ? 3.126 -3.716 -11.043 1.00 94.56 148 SER A C 1
ATOM 1197 O O . SER A 1 148 ? 4.010 -4.303 -11.661 1.00 94.56 148 SER A O 1
ATOM 1199 N N . ILE A 1 149 ? 3.148 -3.606 -9.710 1.00 93.62 149 ILE A N 1
ATOM 1200 C CA . ILE A 1 149 ? 4.276 -4.043 -8.865 1.00 93.62 149 ILE A CA 1
ATOM 1201 C C . ILE A 1 149 ? 4.088 -5.443 -8.267 1.00 93.62 149 ILE A C 1
ATOM 1203 O O . ILE A 1 149 ? 4.926 -5.912 -7.501 1.00 93.62 149 ILE A O 1
ATOM 1207 N N . ARG A 1 150 ? 2.974 -6.114 -8.581 1.00 95.00 150 ARG A N 1
ATOM 1208 C CA . ARG A 1 150 ? 2.570 -7.378 -7.948 1.00 95.00 150 ARG A CA 1
ATOM 1209 C C . ARG A 1 150 ? 3.567 -8.516 -8.173 1.00 95.00 150 ARG A C 1
ATOM 1211 O O . ARG A 1 150 ? 3.654 -9.423 -7.349 1.00 95.00 150 ARG A O 1
ATOM 1218 N N . THR A 1 151 ? 4.271 -8.510 -9.301 1.00 92.06 151 THR A N 1
ATOM 1219 C CA . THR A 1 151 ? 5.190 -9.585 -9.688 1.00 92.06 151 THR A CA 1
ATOM 1220 C C . THR A 1 151 ? 6.630 -9.256 -9.288 1.00 92.06 151 THR A C 1
ATOM 1222 O O . THR A 1 151 ? 7.128 -8.200 -9.686 1.00 92.06 151 THR A O 1
ATOM 1225 N N . PRO A 1 152 ? 7.338 -10.144 -8.565 1.00 94.94 152 PRO A N 1
ATOM 1226 C CA . PRO A 1 152 ? 8.742 -9.929 -8.234 1.00 94.94 152 PRO A CA 1
ATOM 1227 C C . PRO A 1 152 ? 9.608 -10.039 -9.491 1.00 94.94 152 PRO A C 1
ATOM 1229 O O . PRO A 1 152 ? 9.416 -10.944 -10.290 1.00 94.94 152 PRO A O 1
ATOM 1232 N N . ILE A 1 153 ? 10.598 -9.164 -9.652 1.00 94.38 153 ILE A N 1
ATOM 1233 C CA . ILE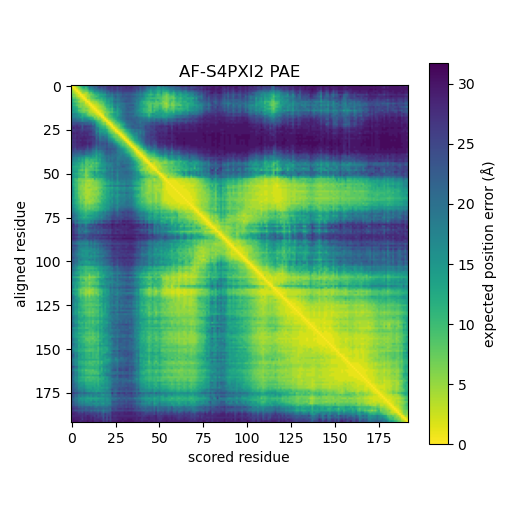 A 1 153 ? 11.491 -9.169 -10.824 1.00 94.38 153 ILE A CA 1
ATOM 1234 C C . ILE A 1 153 ? 12.786 -9.959 -10.613 1.00 94.38 153 ILE A C 1
ATOM 1236 O O . ILE A 1 153 ? 13.604 -9.983 -11.517 1.00 94.38 153 ILE A O 1
ATOM 1240 N N . GLY A 1 154 ? 13.009 -10.552 -9.435 1.00 94.94 154 GLY A N 1
ATOM 1241 C CA . GLY A 1 154 ? 14.271 -11.212 -9.079 1.00 94.94 154 GLY A CA 1
ATOM 1242 C C . GLY A 1 154 ? 14.424 -12.620 -9.665 1.00 94.94 154 GLY A C 1
ATOM 1243 O O . GLY A 1 154 ? 13.453 -13.369 -9.760 1.00 94.94 154 GLY A O 1
ATOM 1244 N N . ASN A 1 155 ? 15.663 -13.008 -9.994 1.00 94.88 155 ASN A N 1
ATOM 1245 C CA . ASN A 1 155 ? 16.000 -14.323 -10.571 1.00 94.88 155 ASN A CA 1
ATOM 1246 C C . ASN A 1 155 ? 15.671 -15.508 -9.638 1.00 94.88 155 ASN A C 1
ATOM 1248 O O . ASN A 1 155 ? 15.599 -16.650 -10.069 1.00 94.88 155 ASN A O 1
ATOM 1252 N N . THR A 1 156 ? 15.463 -15.250 -8.345 1.00 96.06 156 THR A N 1
ATOM 1253 C CA . THR A 1 156 ? 15.033 -16.267 -7.374 1.00 96.06 156 THR A CA 1
ATOM 1254 C C . THR A 1 156 ? 13.565 -16.657 -7.531 1.00 96.06 156 THR A C 1
ATOM 1256 O O . THR A 1 156 ? 13.183 -17.747 -7.124 1.00 96.06 156 THR A O 1
ATOM 1259 N N . PHE A 1 157 ? 12.735 -15.772 -8.092 1.00 95.00 157 PHE A N 1
ATOM 1260 C CA . PHE A 1 157 ? 11.287 -15.970 -8.211 1.00 95.00 157 PHE A CA 1
ATOM 1261 C C . PHE A 1 157 ? 10.829 -16.237 -9.652 1.00 95.00 157 PHE A C 1
ATOM 1263 O O . PHE A 1 157 ? 9.724 -16.731 -9.860 1.00 95.00 157 PHE A O 1
ATOM 1270 N N . ILE A 1 158 ? 11.653 -15.897 -10.647 1.00 95.69 158 ILE A N 1
ATOM 1271 C CA . ILE A 1 158 ? 11.350 -15.989 -12.080 1.00 95.69 158 ILE A CA 1
ATOM 1272 C C . ILE A 1 158 ? 12.528 -16.675 -12.792 1.00 95.69 158 ILE A C 1
ATOM 1274 O O . ILE A 1 158 ? 13.670 -16.406 -12.429 1.00 95.69 158 ILE A O 1
ATOM 1278 N N . PRO A 1 159 ? 12.297 -17.509 -13.829 1.00 96.12 159 PRO A N 1
ATOM 1279 C CA . PRO A 1 159 ? 13.379 -18.119 -14.599 1.00 96.12 159 PRO A CA 1
ATOM 1280 C C . PRO A 1 159 ? 14.301 -17.081 -15.248 1.00 96.12 159 PRO A C 1
ATOM 1282 O O . PRO A 1 159 ? 13.865 -16.012 -15.685 1.00 96.12 159 PRO A O 1
ATOM 1285 N N . GLU A 1 160 ? 15.573 -17.447 -15.407 1.00 95.25 160 GLU A N 1
ATOM 1286 C CA . GLU A 1 160 ? 16.636 -16.547 -15.870 1.00 95.25 160 GLU A CA 1
ATOM 1287 C C . GLU A 1 160 ? 16.319 -15.864 -17.213 1.00 95.25 160 GLU A C 1
ATOM 1289 O O . GLU A 1 160 ? 16.619 -14.685 -17.416 1.00 95.25 160 GLU A O 1
ATOM 1294 N N . THR A 1 161 ? 15.668 -16.576 -18.136 1.00 95.81 161 THR A N 1
ATOM 1295 C CA . THR A 1 161 ? 15.274 -16.040 -19.449 1.00 95.81 161 THR A CA 1
ATOM 1296 C C . THR A 1 161 ? 14.263 -14.899 -19.329 1.00 95.81 161 THR A C 1
ATOM 1298 O O . THR A 1 161 ? 14.409 -13.868 -19.989 1.00 95.81 161 THR A O 1
ATOM 1301 N N . ALA A 1 162 ? 13.261 -15.049 -18.462 1.00 95.75 162 ALA A N 1
ATOM 1302 C CA . ALA A 1 162 ? 12.266 -14.017 -18.205 1.00 95.75 162 ALA A CA 1
ATOM 1303 C C . ALA A 1 162 ? 12.856 -12.874 -17.368 1.00 95.75 162 ALA A C 1
ATOM 1305 O O . ALA A 1 162 ? 12.609 -11.715 -17.696 1.00 95.75 162 ALA A O 1
ATOM 1306 N N . HIS A 1 163 ? 13.712 -13.176 -16.386 1.00 96.88 163 HIS A N 1
ATOM 1307 C CA . HIS A 1 163 ? 14.463 -12.167 -15.638 1.00 96.88 163 HIS A CA 1
ATOM 1308 C C . HIS A 1 163 ? 15.242 -11.244 -16.583 1.00 96.88 163 HIS A C 1
ATOM 1310 O O . HIS A 1 163 ? 15.011 -10.037 -16.594 1.00 96.88 163 HIS A O 1
ATOM 1316 N N . LYS A 1 164 ? 16.089 -11.815 -17.458 1.00 96.00 164 LYS A N 1
ATOM 1317 C CA . LYS A 1 164 ? 16.876 -11.066 -18.458 1.00 96.00 164 LYS A CA 1
ATOM 1318 C C . LYS A 1 164 ? 16.008 -10.204 -19.375 1.00 96.00 164 LYS A C 1
ATOM 1320 O O . LYS A 1 164 ? 16.433 -9.121 -19.770 1.00 96.00 164 LYS A O 1
ATOM 1325 N N . LYS A 1 165 ? 14.804 -10.668 -19.720 1.00 95.00 165 LYS A N 1
ATOM 1326 C CA . LYS A 1 165 ? 13.858 -9.912 -20.550 1.00 95.00 165 LYS A CA 1
ATOM 1327 C C . LYS A 1 165 ? 13.231 -8.736 -19.794 1.00 95.00 165 LYS A C 1
ATOM 1329 O O . LYS A 1 165 ? 13.085 -7.674 -20.387 1.00 95.00 165 LYS A O 1
ATOM 1334 N N . LEU A 1 166 ? 12.880 -8.917 -18.519 1.00 94.38 166 LEU A N 1
ATOM 1335 C CA . LEU A 1 166 ? 12.228 -7.898 -17.688 1.00 94.38 166 LEU A CA 1
ATOM 1336 C C . LEU A 1 166 ? 13.179 -6.777 -17.258 1.00 94.38 166 LEU A C 1
ATOM 1338 O O . LEU A 1 166 ? 12.765 -5.625 -17.201 1.00 94.38 166 LEU A O 1
ATOM 1342 N N . ILE A 1 167 ? 14.451 -7.092 -16.993 1.00 95.56 167 ILE A N 1
ATOM 1343 C CA . ILE A 1 167 ? 15.454 -6.090 -16.591 1.00 95.56 167 ILE A CA 1
ATOM 1344 C C . ILE A 1 167 ? 16.115 -5.373 -17.778 1.00 95.56 167 ILE A C 1
ATOM 1346 O O . ILE A 1 167 ? 17.011 -4.553 -17.580 1.00 95.56 167 ILE A O 1
ATOM 1350 N N . ARG A 1 168 ? 15.736 -5.707 -19.020 1.00 95.75 168 ARG A N 1
ATOM 1351 C CA . ARG A 1 168 ? 16.339 -5.110 -20.215 1.00 95.75 168 ARG A CA 1
ATOM 1352 C C . ARG A 1 168 ? 15.970 -3.618 -20.279 1.00 95.75 168 ARG A C 1
ATOM 1354 O O . ARG A 1 168 ? 14.781 -3.312 -20.360 1.00 95.75 168 ARG A O 1
ATOM 1361 N N . PRO A 1 169 ? 16.948 -2.691 -20.283 1.00 96.50 169 PRO A N 1
ATOM 1362 C CA . PRO A 1 169 ? 16.651 -1.266 -20.366 1.00 96.50 169 PRO A CA 1
ATOM 1363 C C . PRO A 1 169 ? 16.070 -0.911 -21.740 1.00 96.50 169 PRO A C 1
ATOM 1365 O O . PRO A 1 169 ? 16.329 -1.593 -22.735 1.00 96.50 169 PRO A O 1
ATOM 1368 N N . SER A 1 170 ? 15.298 0.176 -21.793 1.00 95.75 170 SER A N 1
ATOM 1369 C CA . SER A 1 170 ? 14.669 0.662 -23.029 1.00 95.75 170 SER A CA 1
ATOM 1370 C C . SER A 1 170 ? 15.693 1.106 -24.073 1.00 95.75 170 SER A C 1
ATOM 1372 O O . SER A 1 170 ? 15.509 0.857 -25.261 1.00 95.75 170 SER A O 1
ATOM 1374 N N . VAL A 1 171 ? 16.785 1.727 -23.625 1.00 94.94 171 VAL A N 1
ATOM 1375 C CA . VAL A 1 171 ? 17.871 2.216 -24.476 1.00 94.94 171 VAL A CA 1
ATOM 1376 C C . VAL A 1 171 ? 19.138 1.432 -24.160 1.00 94.94 171 VAL A C 1
ATOM 1378 O O . VAL A 1 171 ? 19.567 1.360 -23.009 1.00 94.94 171 VAL A O 1
ATOM 1381 N N . ILE A 1 172 ? 19.738 0.840 -25.192 1.00 95.00 172 ILE A N 1
ATOM 1382 C CA . ILE A 1 172 ? 21.006 0.112 -25.106 1.00 95.00 172 ILE A CA 1
ATOM 1383 C C . ILE A 1 172 ? 21.962 0.747 -26.108 1.00 95.00 172 ILE A C 1
ATOM 1385 O O . ILE A 1 172 ? 21.714 0.707 -27.311 1.00 95.00 172 ILE A O 1
ATOM 1389 N N . THR A 1 173 ? 23.057 1.313 -25.615 1.00 94.31 173 THR A N 1
ATOM 1390 C CA . THR A 1 173 ? 24.126 1.882 -26.439 1.00 94.31 173 THR A CA 1
ATOM 1391 C C . THR A 1 173 ? 25.331 0.947 -26.457 1.00 94.31 173 THR A C 1
ATOM 1393 O O . THR A 1 173 ? 25.553 0.162 -25.531 1.00 94.31 173 THR A O 1
ATOM 1396 N N . LYS A 1 174 ? 26.118 1.000 -27.534 1.00 95.44 174 LYS A N 1
ATOM 1397 C CA . LYS A 1 174 ? 27.383 0.264 -27.625 1.00 95.44 174 LYS A CA 1
ATOM 1398 C C . LYS A 1 174 ? 28.507 1.142 -27.084 1.00 95.44 174 LYS A C 1
ATOM 1400 O O . LYS A 1 174 ? 28.668 2.276 -27.525 1.00 95.44 174 LYS A O 1
ATOM 1405 N N . ALA A 1 175 ? 29.290 0.617 -26.146 1.00 94.69 175 ALA A N 1
ATOM 1406 C CA . ALA A 1 175 ? 30.454 1.328 -25.631 1.00 94.69 175 ALA A CA 1
ATOM 1407 C C . ALA A 1 175 ? 31.476 1.568 -26.757 1.00 94.69 175 ALA A C 1
ATOM 1409 O O . ALA A 1 175 ? 31.780 0.655 -27.523 1.00 94.69 175 ALA A O 1
ATOM 1410 N N . GLY A 1 176 ? 31.994 2.793 -26.853 1.00 93.62 176 GLY A N 1
ATOM 1411 C CA . GLY A 1 176 ? 33.018 3.170 -27.834 1.00 93.62 176 GLY A CA 1
ATOM 1412 C C . GLY A 1 176 ? 32.508 3.479 -29.246 1.00 93.62 176 GLY A C 1
ATOM 1413 O O . GLY A 1 176 ? 33.313 3.855 -30.091 1.00 93.62 176 GLY A O 1
ATOM 1414 N N . ALA A 1 177 ? 31.204 3.363 -29.510 1.00 94.19 177 ALA A N 1
ATOM 1415 C CA . ALA A 1 177 ? 30.608 3.787 -30.776 1.00 94.19 177 ALA A CA 1
ATOM 1416 C C . ALA A 1 177 ? 30.045 5.212 -30.660 1.00 94.19 177 ALA A C 1
ATOM 1418 O O . ALA A 1 177 ? 29.372 5.537 -29.679 1.00 94.19 177 ALA A O 1
ATOM 1419 N N . VAL A 1 178 ? 30.302 6.050 -31.667 1.00 94.38 178 VAL A N 1
ATOM 1420 C CA . VAL A 1 178 ? 29.639 7.354 -31.807 1.00 94.38 178 VAL A CA 1
ATOM 1421 C C . VAL A 1 178 ? 28.182 7.107 -32.207 1.00 94.38 178 VAL A C 1
ATOM 1423 O O . VAL A 1 178 ? 27.913 6.285 -33.079 1.00 94.38 178 VAL A O 1
ATOM 1426 N N . ILE A 1 179 ? 27.244 7.779 -31.536 1.00 93.31 179 ILE A N 1
ATOM 1427 C CA . ILE A 1 179 ? 25.818 7.719 -31.875 1.00 93.31 179 ILE A CA 1
ATOM 1428 C C . ILE A 1 179 ? 25.568 8.788 -32.931 1.00 93.31 179 ILE A C 1
ATOM 1430 O O . ILE A 1 179 ? 25.563 9.980 -32.620 1.00 93.31 179 ILE A O 1
ATOM 1434 N N . GLU A 1 180 ? 25.414 8.353 -34.173 1.00 92.69 180 GLU A N 1
ATOM 1435 C CA . GLU A 1 180 ? 25.042 9.231 -35.276 1.00 92.69 180 GLU A CA 1
ATOM 1436 C C . GLU A 1 180 ? 23.566 9.650 -35.141 1.00 92.69 180 GLU A C 1
ATOM 1438 O O . GLU A 1 180 ? 22.760 8.902 -34.571 1.00 92.69 180 GLU A O 1
ATOM 1443 N N . PRO A 1 181 ? 23.203 10.871 -35.576 1.00 92.56 181 PRO A N 1
ATOM 1444 C CA . PRO A 1 181 ? 21.808 11.288 -35.611 1.00 92.56 181 PRO A CA 1
ATOM 1445 C C . PRO A 1 181 ? 21.008 10.373 -36.545 1.00 92.56 181 PRO A C 1
ATOM 1447 O O . PRO A 1 181 ? 21.551 9.826 -37.498 1.00 92.56 181 PRO A O 1
ATOM 1450 N N . MET A 1 182 ? 19.714 10.223 -36.271 1.00 89.06 182 MET A N 1
ATOM 1451 C CA . MET A 1 182 ? 18.824 9.453 -37.141 1.00 89.06 182 MET A CA 1
ATOM 1452 C C . MET A 1 182 ? 18.651 10.157 -38.490 1.00 89.06 182 MET A C 1
ATOM 1454 O O . MET A 1 182 ? 18.497 11.382 -38.531 1.00 89.06 182 MET A O 1
ATOM 1458 N N . ASP A 1 183 ? 18.610 9.374 -39.563 1.00 90.75 183 ASP A N 1
ATOM 1459 C CA . ASP A 1 183 ? 18.307 9.864 -40.907 1.00 90.75 183 ASP A CA 1
ATOM 1460 C C . ASP A 1 183 ? 16.805 10.170 -41.072 1.00 90.75 183 ASP A C 1
ATOM 1462 O O . ASP A 1 183 ? 15.951 9.635 -40.356 1.00 90.75 183 ASP A O 1
ATOM 1466 N N . GLU A 1 184 ? 16.455 11.014 -42.051 1.00 85.75 184 GLU A N 1
ATOM 1467 C CA . GLU A 1 184 ? 15.058 11.393 -42.344 1.00 85.75 184 GLU A CA 1
ATOM 1468 C C . GLU A 1 184 ? 14.152 10.175 -42.619 1.00 85.75 184 GLU A C 1
ATOM 1470 O O . GLU A 1 184 ? 12.974 10.177 -42.249 1.00 85.75 184 GLU A O 1
ATOM 1475 N N . ASP A 1 185 ? 14.715 9.108 -43.196 1.00 82.31 185 ASP A N 1
ATOM 1476 C CA . ASP A 1 185 ? 14.024 7.846 -43.484 1.00 82.31 185 ASP A CA 1
ATOM 1477 C C . ASP A 1 185 ? 13.664 7.039 -42.223 1.00 82.31 185 ASP A C 1
ATOM 1479 O O . ASP A 1 185 ? 12.675 6.303 -42.228 1.00 82.31 185 ASP A O 1
ATOM 1483 N N . GLU A 1 186 ? 14.439 7.165 -41.140 1.00 81.44 186 GLU A N 1
ATOM 1484 C CA . GLU A 1 186 ? 14.173 6.479 -39.866 1.00 81.44 186 GLU A CA 1
ATOM 1485 C C . GLU A 1 186 ? 13.178 7.254 -38.993 1.00 81.44 186 GLU A C 1
ATOM 1487 O O . GLU A 1 186 ? 12.416 6.662 -38.224 1.00 81.44 186 GLU A O 1
ATOM 1492 N N . LEU A 1 187 ? 13.153 8.584 -39.132 1.00 78.31 187 LEU A N 1
ATOM 1493 C CA . LEU A 1 187 ? 12.219 9.462 -38.424 1.00 78.31 187 LEU A CA 1
ATOM 1494 C C . LEU A 1 187 ? 10.774 9.288 -38.907 1.00 78.31 187 LEU A C 1
ATOM 1496 O O . LEU A 1 187 ? 9.828 9.399 -38.120 1.00 78.31 187 LEU A O 1
ATOM 1500 N N . LEU A 1 188 ? 10.586 9.028 -40.202 1.00 81.38 188 LEU A N 1
ATOM 1501 C CA . LEU A 1 188 ? 9.274 8.871 -40.813 1.00 81.38 188 LEU A CA 1
ATOM 1502 C C . LEU A 1 188 ? 8.896 7.389 -40.869 1.00 81.38 188 LEU A C 1
ATOM 1504 O O . LEU A 1 188 ? 9.299 6.657 -41.769 1.00 81.38 188 LEU A O 1
ATOM 1508 N N . VAL A 1 189 ? 8.045 6.940 -39.940 1.00 73.69 189 VAL A N 1
ATOM 1509 C CA . VAL A 1 189 ? 7.422 5.611 -40.041 1.00 73.69 189 VAL A CA 1
ATOM 1510 C C . VAL A 1 189 ? 6.660 5.543 -41.368 1.00 73.69 189 VAL A C 1
ATOM 1512 O O . VAL A 1 189 ? 5.621 6.192 -41.518 1.00 73.69 189 VAL A O 1
ATOM 1515 N N . LYS A 1 190 ? 7.168 4.769 -42.339 1.00 67.38 190 LYS A N 1
ATOM 1516 C CA . LYS A 1 190 ? 6.471 4.519 -43.608 1.00 67.38 190 LYS A CA 1
ATOM 1517 C C . LYS A 1 190 ? 5.106 3.923 -43.289 1.00 67.38 190 LYS A C 1
ATOM 1519 O O . LYS A 1 190 ? 4.990 2.794 -42.816 1.00 67.38 190 LYS A O 1
ATOM 1524 N N . LYS A 1 191 ? 4.070 4.729 -43.499 1.00 59.44 191 LYS A N 1
ATOM 1525 C CA . LYS A 1 191 ? 2.684 4.308 -43.356 1.00 59.44 191 LYS A CA 1
ATOM 1526 C C .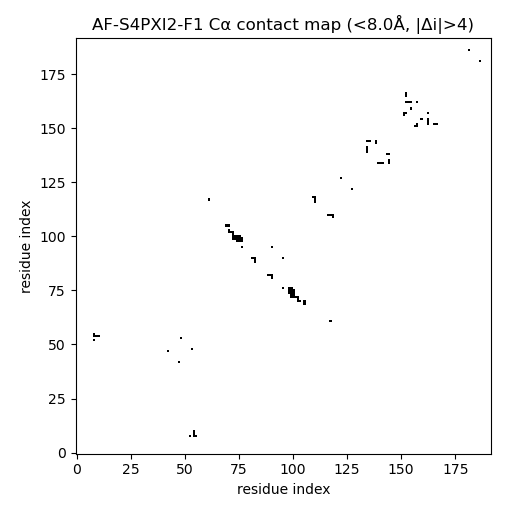 LYS A 1 191 ? 2.385 3.354 -44.515 1.00 59.44 191 LYS A C 1
ATOM 1528 O O . LYS A 1 191 ? 2.303 3.808 -45.654 1.00 59.44 191 LYS A O 1
ATOM 1533 N N . ASN A 1 192 ? 2.310 2.058 -44.215 1.00 51.12 192 ASN A N 1
ATOM 1534 C CA . ASN A 1 192 ? 1.759 1.053 -45.127 1.00 51.12 192 ASN A CA 1
ATOM 1535 C C . ASN A 1 192 ? 0.248 1.242 -45.279 1.00 51.12 192 ASN A C 1
ATOM 1537 O O . ASN A 1 192 ? -0.400 1.613 -44.269 1.00 51.12 192 ASN A O 1
#

Mean predicted aligned error: 14.64 Å

Sequence (192 aa):
MNMDIDPTRFIEVKPKFLNTAVSRRENYIDDLDDDDEQVVPKVDIEEVFEEDDVVDSFRQEKEDEINQDIPKGVDLALPGWGSWGGKGVKATKRKRNRFIGKLPPKTSRRDENKGDIIINEFKNPKLAAHKVSNLPFPFTSVKDYEASIRTPIGNTFIPETAHKKLIRPSVITKAGAVIEPMDEDELLVKKN

Foldseek 3Di:
DDPPDDPVLDDPDDDDDDPDPPPPPVVDDDPDDDPDPPPPDPPPPCVVCVPPSPLVVQVVVLVVVLVVPQFDFDQQDDPPVPPPPDDPDDDDPVVRVVRGDDGDDDDDDPCPPPRRDDDDPDDDPVVVVVDDPDDDPPDPDPVVVCVVPVDDLDCVRDPPVVSCVVPDDPDDDDPPDDDDDDDPVVVDDPDD

Solvent-accessible surface area (backbone atoms only — not comparable to full-atom values): 13506 Å² total; per-residue (Å²): 131,89,78,82,78,63,77,85,66,55,83,90,77,76,86,76,85,75,89,59,93,65,65,85,72,71,83,66,82,74,98,66,96,65,103,66,82,81,70,72,74,82,70,53,64,63,76,76,41,70,87,51,67,66,52,62,51,50,52,50,52,50,51,50,53,52,60,66,68,51,74,73,59,57,68,68,67,60,89,71,74,81,56,80,76,46,96,85,60,75,78,51,68,73,68,53,58,72,35,37,48,80,57,75,79,87,74,83,63,93,34,77,91,37,86,95,52,83,73,86,81,79,81,59,68,78,60,52,74,78,46,84,90,68,86,59,87,92,53,90,46,71,68,59,49,53,59,71,65,65,65,77,75,47,63,91,80,34,60,64,72,58,26,60,62,71,71,53,67,95,77,85,83,64,87,95,58,82,84,74,81,83,51,76,75,73,74,48,76,80,82,127